Protein AF-A0A956W243-F1 (afdb_monomer)

Solvent-accessible surface area (backbone atoms only — not comparable to full-atom values): 13375 Å² total; per-residue (Å²): 133,65,95,73,55,70,63,38,34,34,31,43,44,58,84,57,56,66,61,57,57,53,52,48,48,55,49,29,44,74,55,44,27,35,24,39,37,32,32,45,48,80,56,57,80,77,53,53,83,81,68,49,44,66,53,36,35,31,35,67,40,53,45,81,69,36,44,65,32,41,77,71,65,65,29,48,76,43,92,50,48,91,92,52,63,59,49,47,50,77,68,67,41,91,83,46,81,74,41,44,27,32,46,40,62,24,31,65,63,47,99,85,41,36,24,34,38,33,88,73,30,87,60,54,65,66,46,37,78,66,28,81,30,17,32,36,34,32,31,74,34,53,53,89,69,85,75,97,43,66,47,51,59,86,69,40,70,43,77,44,73,81,73,43,76,65,71,56,65,64,63,48,52,53,42,27,72,72,64,28,60,76,92,50,30,66,60,56,49,51,50,63,75,73,45,54,51,53,67,44,58,78,44,58,96,44,68,45,77,53,60,68,69,58,53,24,52,76,71,72,62,54,82,78,50,75,70,58,30,55,74,73,77,97

pLDDT: mean 89.13, std 8.74, range [50.59, 98.44]

Radius of gyration: 19.43 Å; Cα contacts (8 Å, |Δi|>4): 375; chains: 1; bounding box: 40×48×54 Å

Structure (mmCIF, N/CA/C/O backbone):
data_AF-A0A956W243-F1
#
_entry.id   AF-A0A956W243-F1
#
loop_
_atom_site.group_PDB
_atom_site.id
_atom_site.type_symbol
_atom_site.label_atom_id
_atom_site.label_alt_id
_atom_site.label_comp_id
_atom_site.label_asym_id
_atom_site.label_entity_id
_atom_site.label_seq_id
_atom_site.pdbx_PDB_ins_code
_atom_site.Cartn_x
_atom_site.Cartn_y
_atom_site.Cartn_z
_atom_site.occupancy
_atom_site.B_iso_or_equiv
_atom_site.auth_seq_id
_atom_site.auth_comp_id
_atom_site.auth_asym_id
_atom_site.auth_atom_id
_atom_site.pdbx_PDB_model_num
ATOM 1 N N . MET A 1 1 ? 10.066 -18.751 -11.612 1.00 56.34 1 MET A N 1
ATOM 2 C CA . MET A 1 1 ? 10.307 -17.314 -11.366 1.00 56.34 1 MET A CA 1
ATOM 3 C C . MET A 1 1 ? 9.382 -16.899 -10.238 1.00 56.34 1 MET A C 1
ATOM 5 O O . MET A 1 1 ? 8.241 -17.353 -10.258 1.00 56.34 1 MET A O 1
ATOM 9 N N . GLY A 1 2 ? 9.871 -16.185 -9.223 1.00 80.81 2 GLY A N 1
ATOM 10 C CA . GLY A 1 2 ? 9.030 -15.752 -8.107 1.00 80.81 2 GLY A CA 1
ATOM 11 C C . GLY A 1 2 ? 8.151 -14.567 -8.509 1.00 80.81 2 GLY A C 1
ATOM 12 O O . GLY A 1 2 ? 8.421 -13.883 -9.495 1.00 80.81 2 GLY A O 1
ATOM 13 N N . LEU A 1 3 ? 7.089 -14.304 -7.743 1.00 92.75 3 LEU A N 1
ATOM 14 C CA . LEU A 1 3 ? 6.319 -13.064 -7.908 1.00 92.75 3 LEU A CA 1
ATOM 15 C C . LEU A 1 3 ? 7.165 -11.826 -7.554 1.00 92.75 3 LEU A C 1
ATOM 17 O O . LEU A 1 3 ? 7.011 -10.786 -8.182 1.00 92.75 3 LEU A O 1
ATOM 21 N N . ILE A 1 4 ? 8.100 -11.982 -6.612 1.00 97.19 4 ILE A N 1
ATOM 22 C CA . ILE A 1 4 ? 9.137 -11.009 -6.246 1.00 97.19 4 ILE A CA 1
ATOM 23 C C . ILE A 1 4 ? 10.482 -11.732 -6.285 1.00 97.19 4 ILE A C 1
ATOM 25 O O . ILE A 1 4 ? 10.638 -12.787 -5.648 1.00 97.19 4 ILE A O 1
ATOM 29 N N . ASP A 1 5 ? 11.428 -11.175 -7.028 1.00 96.88 5 ASP A N 1
ATOM 30 C CA . ASP A 1 5 ? 12.770 -11.710 -7.226 1.00 96.88 5 ASP A CA 1
ATOM 31 C C . ASP A 1 5 ? 13.824 -10.831 -6.519 1.00 96.88 5 ASP A C 1
ATOM 33 O O . ASP A 1 5 ? 13.551 -9.708 -6.093 1.00 96.88 5 ASP A O 1
ATOM 37 N N . ARG A 1 6 ? 15.038 -11.369 -6.334 1.00 96.75 6 ARG A N 1
ATOM 38 C CA . ARG A 1 6 ? 16.148 -10.644 -5.694 1.00 96.75 6 ARG A CA 1
ATOM 39 C C . ARG A 1 6 ? 16.467 -9.366 -6.476 1.00 96.75 6 ARG A C 1
ATOM 41 O O . ARG A 1 6 ? 16.616 -9.429 -7.693 1.00 96.75 6 ARG A O 1
ATOM 48 N N . GLY A 1 7 ? 16.634 -8.252 -5.764 1.00 95.62 7 GLY A N 1
ATOM 49 C CA . GLY A 1 7 ? 17.003 -6.960 -6.353 1.00 95.62 7 GLY A CA 1
ATOM 50 C C . GLY A 1 7 ? 15.846 -6.182 -6.992 1.00 95.62 7 GLY A C 1
ATOM 51 O O . GLY A 1 7 ? 16.057 -5.025 -7.362 1.00 95.62 7 GLY A O 1
ATOM 52 N N . ASP A 1 8 ? 14.636 -6.756 -7.074 1.00 97.88 8 ASP A N 1
ATOM 53 C CA . ASP A 1 8 ? 13.439 -6.034 -7.528 1.00 97.88 8 ASP A CA 1
ATOM 54 C C . ASP A 1 8 ? 13.253 -4.744 -6.706 1.00 97.88 8 ASP A C 1
ATOM 56 O O . ASP A 1 8 ? 13.482 -4.718 -5.490 1.00 97.88 8 ASP A O 1
ATOM 60 N N . LEU A 1 9 ? 12.802 -3.672 -7.366 1.00 97.62 9 LEU A N 1
ATOM 61 C CA . LEU A 1 9 ? 12.225 -2.520 -6.675 1.00 97.62 9 LEU A CA 1
ATOM 62 C C . LEU A 1 9 ? 10.732 -2.762 -6.450 1.00 97.62 9 LEU A C 1
ATOM 64 O O . LEU A 1 9 ? 9.949 -2.791 -7.402 1.00 97.62 9 LEU A O 1
ATOM 68 N N . VAL A 1 10 ? 10.332 -2.903 -5.188 1.00 97.56 10 VAL A N 1
ATOM 69 C CA . VAL A 1 10 ? 8.947 -3.167 -4.791 1.00 97.56 10 VAL A CA 1
ATOM 70 C C . VAL A 1 10 ? 8.313 -1.901 -4.230 1.00 97.56 10 VAL A C 1
ATOM 72 O O . VAL A 1 10 ? 8.757 -1.376 -3.213 1.00 97.56 10 VAL A O 1
ATOM 75 N N . ALA A 1 11 ? 7.247 -1.415 -4.862 1.00 96.38 11 ALA A N 1
ATOM 76 C CA . ALA A 1 11 ? 6.420 -0.362 -4.286 1.00 96.38 11 ALA A CA 1
ATOM 77 C C . ALA A 1 11 ? 5.364 -0.953 -3.352 1.00 96.38 11 ALA A C 1
ATOM 79 O O . ALA A 1 11 ? 4.559 -1.793 -3.763 1.00 96.38 11 ALA A O 1
ATOM 80 N N . LEU A 1 12 ? 5.335 -0.463 -2.114 1.00 95.00 12 LEU A N 1
ATOM 81 C CA . LEU A 1 12 ? 4.272 -0.732 -1.154 1.00 95.00 12 LEU A CA 1
ATOM 82 C C . LEU A 1 12 ? 3.372 0.502 -1.056 1.00 95.00 12 LEU A C 1
ATOM 84 O O . LEU A 1 12 ? 3.839 1.616 -0.821 1.00 95.00 12 LEU A O 1
ATOM 88 N N . THR A 1 13 ? 2.073 0.318 -1.280 1.00 91.81 13 THR A N 1
ATOM 89 C CA . THR A 1 13 ? 1.131 1.442 -1.272 1.00 91.81 13 THR A CA 1
ATOM 90 C C . THR A 1 13 ? 0.958 2.070 0.115 1.00 91.81 13 THR A C 1
ATOM 92 O O . THR A 1 13 ? 1.076 1.398 1.138 1.00 91.81 13 THR A O 1
ATOM 95 N N . ILE A 1 14 ? 0.592 3.354 0.146 1.00 88.25 14 ILE A N 1
ATOM 96 C CA . ILE A 1 14 ? 0.113 4.011 1.364 1.00 88.25 14 ILE A CA 1
ATOM 97 C C . ILE A 1 14 ? -1.091 3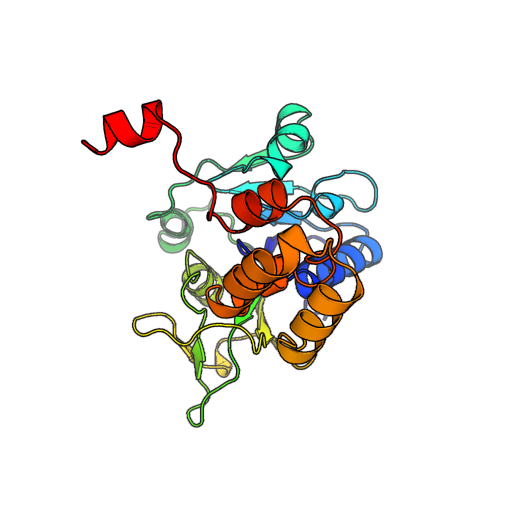.251 1.944 1.00 88.25 14 ILE A C 1
ATOM 99 O O . ILE A 1 14 ? -1.958 2.771 1.202 1.00 88.25 14 ILE A O 1
ATOM 103 N N . LEU A 1 15 ? -1.145 3.153 3.275 1.00 86.50 15 LEU A N 1
ATOM 104 C CA . LEU A 1 15 ? -2.146 2.363 4.002 1.00 86.50 15 LEU A CA 1
ATOM 105 C C . LEU A 1 15 ? -2.185 0.892 3.549 1.00 86.50 15 LEU A C 1
ATOM 107 O O . LEU A 1 15 ? -3.258 0.296 3.466 1.00 86.50 15 LEU A O 1
ATOM 111 N N . ALA A 1 16 ? -1.029 0.299 3.238 1.00 88.44 16 ALA A N 1
ATOM 112 C CA . ALA A 1 16 ? -0.955 -1.134 2.994 1.00 88.44 16 ALA A CA 1
ATOM 113 C C . ALA A 1 16 ? -1.470 -1.920 4.220 1.00 88.44 16 ALA A C 1
ATOM 115 O O . ALA A 1 16 ? -1.132 -1.583 5.361 1.00 88.44 16 ALA A O 1
ATOM 116 N N . PRO A 1 17 ? -2.279 -2.975 4.017 1.00 88.25 17 PRO A N 1
ATOM 117 C CA . PRO A 1 17 ? -2.642 -3.881 5.094 1.00 88.25 17 PRO A CA 1
ATOM 118 C C . PRO A 1 17 ? -1.405 -4.575 5.656 1.00 88.25 17 PRO A C 1
ATOM 120 O O . PRO A 1 17 ? -0.533 -5.009 4.899 1.00 88.25 17 PRO A O 1
ATOM 123 N N . GLY A 1 18 ? -1.369 -4.770 6.977 1.00 85.75 18 GLY A N 1
ATOM 124 C CA . GLY A 1 18 ? -0.224 -5.387 7.656 1.00 85.75 18 GLY A CA 1
ATOM 125 C C . GLY A 1 18 ? 0.167 -6.755 7.085 1.00 8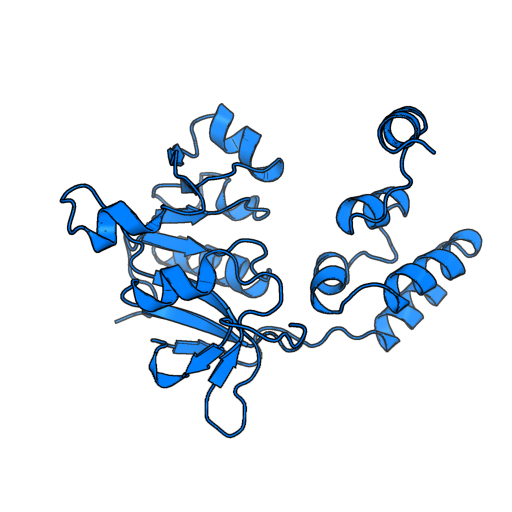5.75 18 GLY A C 1
ATOM 126 O O . GLY A 1 18 ? 1.348 -7.077 7.039 1.00 85.75 18 GLY A O 1
ATOM 127 N N . ALA A 1 19 ? -0.796 -7.521 6.558 1.00 89.06 19 ALA A N 1
ATOM 128 C CA . ALA A 1 19 ? -0.534 -8.792 5.884 1.00 89.06 19 ALA A CA 1
ATOM 129 C C . ALA A 1 19 ? 0.434 -8.657 4.690 1.00 89.06 19 ALA A C 1
ATOM 131 O O . ALA A 1 19 ? 1.324 -9.494 4.541 1.00 89.06 19 ALA A O 1
ATOM 132 N N . LEU A 1 20 ? 0.310 -7.599 3.872 1.00 91.00 20 LEU A N 1
ATOM 133 C CA . LEU A 1 20 ? 1.248 -7.334 2.773 1.00 91.00 20 LEU A CA 1
ATOM 134 C C . LEU A 1 20 ? 2.627 -6.966 3.308 1.00 91.00 20 LEU A C 1
ATOM 136 O O . LEU A 1 20 ? 3.626 -7.517 2.854 1.00 91.00 20 LEU A O 1
ATOM 140 N N . SER A 1 21 ? 2.675 -6.063 4.283 1.00 90.44 21 SER A N 1
ATOM 141 C CA . SER A 1 21 ? 3.915 -5.580 4.886 1.00 90.44 21 SER A CA 1
ATOM 142 C C . SER A 1 21 ? 4.719 -6.715 5.530 1.00 90.44 21 SER A C 1
ATOM 144 O O . SER A 1 21 ? 5.922 -6.837 5.306 1.00 90.44 21 SER A O 1
ATOM 146 N N . THR A 1 22 ? 4.052 -7.605 6.271 1.00 90.88 22 THR A N 1
ATOM 147 C CA . THR A 1 22 ? 4.662 -8.800 6.872 1.00 90.88 22 THR A CA 1
ATOM 148 C C . THR A 1 22 ? 5.132 -9.797 5.813 1.00 90.88 22 THR A C 1
ATOM 150 O O . THR A 1 22 ? 6.236 -10.332 5.923 1.00 90.88 22 THR A O 1
ATOM 153 N N . ALA A 1 23 ? 4.328 -10.047 4.774 1.00 92.88 23 ALA A N 1
ATOM 154 C CA . ALA A 1 23 ? 4.719 -10.946 3.690 1.00 92.88 23 ALA A CA 1
ATOM 155 C C . ALA A 1 23 ? 5.936 -10.410 2.917 1.00 92.88 23 ALA A C 1
ATOM 157 O O . ALA A 1 23 ? 6.845 -11.178 2.599 1.00 92.88 23 ALA A O 1
ATOM 158 N N . LEU A 1 24 ? 5.978 -9.098 2.664 1.00 94.25 24 LEU A N 1
ATOM 159 C CA . LEU A 1 24 ? 7.102 -8.428 2.017 1.00 94.25 24 LEU A CA 1
ATOM 160 C C . LEU A 1 24 ? 8.372 -8.521 2.864 1.00 94.25 24 LEU A C 1
ATOM 162 O O . LEU A 1 24 ? 9.409 -8.886 2.320 1.00 94.25 24 LEU A O 1
ATOM 166 N N . GLN A 1 25 ? 8.292 -8.263 4.175 1.00 93.56 25 GLN A N 1
ATOM 167 C CA . GLN A 1 25 ? 9.440 -8.399 5.077 1.00 93.56 25 GLN A CA 1
ATOM 168 C C . GLN A 1 25 ? 10.028 -9.811 5.006 1.00 93.56 25 GLN A C 1
ATOM 170 O O . GLN A 1 25 ? 11.210 -9.976 4.717 1.00 93.56 25 GLN A O 1
ATOM 175 N N . LYS A 1 26 ? 9.188 -10.835 5.208 1.00 93.56 26 LYS A N 1
ATOM 176 C CA . LYS A 1 26 ? 9.627 -12.233 5.160 1.00 93.56 26 LYS A CA 1
ATOM 177 C C . LYS A 1 26 ? 10.283 -12.557 3.819 1.00 93.56 26 LYS A C 1
ATOM 179 O O . LYS A 1 26 ? 11.310 -13.227 3.770 1.00 93.56 26 LYS A O 1
ATOM 184 N N . ARG A 1 27 ? 9.704 -12.063 2.722 1.00 94.94 27 ARG A N 1
ATOM 185 C CA . ARG A 1 27 ? 10.255 -12.272 1.384 1.00 94.94 27 ARG A CA 1
ATOM 186 C C . ARG A 1 27 ? 11.601 -11.572 1.195 1.00 94.94 27 ARG A C 1
ATOM 188 O O . ARG A 1 27 ? 12.487 -12.147 0.571 1.00 94.94 27 ARG A O 1
ATOM 195 N N . ALA A 1 28 ? 11.759 -10.361 1.717 1.00 94.69 28 ALA A N 1
ATOM 196 C CA . ALA A 1 28 ? 13.012 -9.621 1.659 1.00 94.69 28 ALA A CA 1
ATOM 197 C C . ALA A 1 28 ? 14.125 -10.350 2.432 1.00 94.69 28 ALA A C 1
ATOM 199 O O . ALA A 1 28 ? 15.218 -10.533 1.901 1.00 94.69 28 ALA A O 1
ATOM 200 N N . GLU A 1 29 ? 13.810 -10.870 3.620 1.00 94.50 29 GLU A N 1
ATOM 201 C CA . GLU A 1 29 ? 14.714 -11.689 4.441 1.00 94.50 29 GLU A CA 1
ATOM 202 C C . GLU A 1 29 ? 15.109 -13.000 3.738 1.00 94.50 29 GLU A C 1
ATOM 204 O O . GLU A 1 29 ? 16.284 -13.358 3.707 1.00 94.50 29 GLU A O 1
ATOM 209 N N . GLU A 1 30 ? 14.156 -13.695 3.104 1.00 95.50 30 GLU A N 1
ATOM 210 C CA . GLU A 1 30 ? 14.432 -14.898 2.300 1.00 95.50 30 GLU A CA 1
ATOM 211 C C . GLU A 1 30 ? 15.363 -14.618 1.110 1.00 95.50 30 GLU A C 1
ATOM 213 O O . GLU A 1 30 ? 16.195 -15.454 0.748 1.00 95.50 30 GLU A O 1
ATOM 218 N N . LEU A 1 31 ? 15.199 -13.463 0.460 1.00 95.81 31 LEU A N 1
ATOM 219 C CA . LEU A 1 31 ? 15.992 -13.075 -0.706 1.00 95.81 31 LEU A CA 1
ATOM 220 C C . LEU A 1 31 ? 17.370 -12.529 -0.319 1.00 95.81 31 LEU A C 1
ATOM 222 O O . LEU A 1 31 ? 18.303 -12.648 -1.121 1.00 95.81 31 LEU A O 1
ATOM 226 N N . GLY A 1 32 ? 17.496 -11.946 0.874 1.00 95.06 32 GLY A N 1
ATOM 227 C CA . GLY A 1 32 ? 18.690 -11.274 1.389 1.00 95.06 32 GLY A CA 1
ATOM 228 C C . GLY A 1 32 ? 18.971 -9.905 0.758 1.00 95.06 32 GLY A C 1
ATOM 229 O O . GLY A 1 32 ? 19.809 -9.172 1.273 1.00 95.06 32 GLY A O 1
ATOM 230 N N . GLU A 1 33 ? 18.277 -9.547 -0.325 1.00 95.38 33 GLU A N 1
ATOM 231 C CA . GLU A 1 33 ? 18.430 -8.271 -1.026 1.00 95.38 33 GLU A CA 1
ATOM 232 C C . GLU A 1 33 ? 17.125 -7.872 -1.737 1.00 95.38 33 GLU A C 1
ATOM 234 O O . GLU A 1 33 ? 16.608 -8.621 -2.578 1.00 95.38 33 GLU A O 1
ATOM 239 N N . LEU A 1 34 ? 16.602 -6.687 -1.405 1.00 95.94 34 LEU A N 1
ATOM 240 C CA . LEU A 1 34 ? 15.377 -6.125 -1.972 1.00 95.94 34 LEU A CA 1
ATOM 241 C C . LEU A 1 34 ? 15.329 -4.600 -1.803 1.00 95.94 34 LEU A C 1
ATOM 243 O O . LEU A 1 34 ? 15.564 -4.091 -0.705 1.00 95.94 34 LEU A O 1
ATOM 247 N N . ASN A 1 35 ? 14.943 -3.884 -2.862 1.00 96.50 35 ASN A N 1
ATOM 248 C CA . ASN A 1 35 ? 14.722 -2.439 -2.813 1.00 96.50 35 ASN A CA 1
ATOM 249 C C . ASN A 1 35 ? 13.236 -2.151 -2.581 1.00 96.50 35 ASN A C 1
ATOM 251 O O . ASN A 1 35 ? 12.377 -2.799 -3.183 1.00 96.50 35 ASN A O 1
ATOM 255 N N . ILE A 1 36 ? 12.910 -1.170 -1.741 1.00 95.75 36 ILE A N 1
ATOM 256 C CA . ILE A 1 36 ? 11.519 -0.852 -1.401 1.00 95.75 36 ILE A CA 1
ATOM 257 C C . ILE A 1 36 ? 11.248 0.638 -1.584 1.00 95.75 36 ILE A C 1
ATOM 259 O O . ILE A 1 36 ? 12.005 1.477 -1.096 1.00 95.75 36 ILE A O 1
ATOM 263 N N . ARG A 1 37 ? 10.136 0.955 -2.258 1.00 95.25 37 ARG A N 1
ATOM 264 C CA . ARG A 1 37 ? 9.580 2.308 -2.355 1.00 95.25 37 ARG A CA 1
ATOM 265 C C . ARG A 1 37 ? 8.302 2.424 -1.531 1.00 95.25 37 ARG A C 1
ATOM 267 O O . ARG A 1 37 ? 7.383 1.618 -1.689 1.00 95.25 37 ARG A O 1
ATOM 274 N N . PHE A 1 38 ? 8.225 3.464 -0.710 1.00 92.38 38 PHE A N 1
ATOM 275 C CA . PHE A 1 38 ? 7.088 3.756 0.160 1.00 92.38 38 PHE A CA 1
ATOM 276 C C . PHE A 1 38 ? 6.444 5.104 -0.155 1.00 92.38 38 PHE A C 1
ATOM 278 O O . PHE A 1 38 ? 7.082 5.995 -0.708 1.00 92.38 38 PHE A O 1
ATOM 285 N N . LEU A 1 39 ? 5.206 5.277 0.307 1.00 90.44 39 LEU A N 1
ATOM 286 C CA . LEU A 1 39 ? 4.547 6.570 0.471 1.00 90.44 39 LEU A CA 1
ATOM 287 C C . LEU A 1 39 ? 3.943 6.610 1.876 1.00 90.44 39 LEU A C 1
ATOM 289 O O . LEU A 1 39 ? 3.038 5.825 2.159 1.00 90.44 39 LEU A O 1
ATOM 293 N N . ALA A 1 40 ? 4.428 7.509 2.737 1.00 87.69 40 ALA A N 1
ATOM 294 C CA . ALA A 1 40 ? 3.989 7.627 4.131 1.00 87.69 40 ALA A CA 1
ATOM 295 C C . ALA A 1 40 ? 3.949 6.274 4.893 1.00 87.69 40 ALA A C 1
ATOM 297 O O . ALA A 1 40 ? 2.891 5.899 5.413 1.00 87.69 40 ALA A O 1
ATOM 298 N N . PRO A 1 41 ? 5.050 5.495 4.918 1.00 86.06 41 PRO A N 1
ATOM 299 C CA . PRO A 1 41 ? 5.040 4.159 5.512 1.00 86.06 41 PRO A CA 1
ATOM 300 C C . PRO A 1 41 ? 4.762 4.205 7.015 1.00 86.06 41 PRO A C 1
ATOM 302 O O . PRO A 1 41 ? 5.165 5.139 7.706 1.00 86.06 41 PRO A O 1
ATOM 305 N N . ARG A 1 42 ? 4.112 3.158 7.527 1.00 83.19 42 ARG A N 1
ATOM 306 C CA . ARG A 1 42 ? 3.894 2.921 8.970 1.00 83.19 42 ARG A CA 1
ATOM 307 C C . ARG A 1 42 ? 4.665 1.702 9.485 1.00 83.19 42 ARG A C 1
ATOM 309 O O . ARG A 1 42 ? 4.692 1.419 10.680 1.00 83.19 42 ARG A O 1
ATOM 316 N N . GLU A 1 43 ? 5.284 0.972 8.573 1.00 82.62 43 GLU A N 1
ATOM 317 C CA . GLU A 1 43 ? 5.964 -0.294 8.772 1.00 82.62 43 GLU A CA 1
ATOM 318 C C . GLU A 1 43 ? 7.394 -0.066 9.268 1.00 82.62 43 GLU A C 1
ATOM 320 O O . GLU A 1 43 ? 8.350 -0.129 8.496 1.00 82.62 43 GLU A O 1
ATOM 325 N N . LEU A 1 44 ? 7.559 0.195 10.568 1.00 81.50 44 LEU A N 1
ATOM 326 C CA . LEU A 1 44 ? 8.884 0.391 11.180 1.00 81.50 44 LEU A CA 1
ATOM 327 C C . LEU A 1 44 ? 9.866 -0.741 10.849 1.00 81.50 44 LEU A C 1
ATOM 329 O O . LEU A 1 44 ? 11.031 -0.485 10.570 1.00 81.50 44 LEU A O 1
ATOM 333 N N . ASN A 1 45 ? 9.375 -1.980 10.823 1.00 83.31 45 ASN A N 1
ATOM 334 C CA . ASN A 1 45 ? 10.134 -3.179 10.470 1.00 83.31 45 ASN A CA 1
ATOM 335 C C . ASN A 1 45 ? 10.692 -3.158 9.037 1.00 83.31 45 ASN A C 1
ATOM 337 O O . ASN A 1 45 ? 11.690 -3.817 8.770 1.00 83.31 45 ASN A O 1
ATOM 341 N N . LEU A 1 46 ? 10.060 -2.424 8.115 1.00 89.00 46 LEU A N 1
ATOM 342 C CA . LEU A 1 46 ? 10.547 -2.272 6.742 1.00 89.00 46 LEU A CA 1
ATOM 343 C C . LEU A 1 46 ? 11.572 -1.140 6.582 1.00 89.00 46 LEU A C 1
ATOM 345 O O . LEU A 1 46 ? 12.295 -1.104 5.584 1.00 89.00 46 LEU A O 1
ATOM 349 N N . LEU A 1 47 ? 11.638 -0.243 7.568 1.00 87.56 47 LEU A N 1
ATOM 350 C CA . LEU A 1 47 ? 12.501 0.941 7.592 1.00 87.56 47 LEU A CA 1
ATOM 351 C C . LEU A 1 47 ? 13.746 0.756 8.467 1.00 87.56 47 LEU A C 1
ATOM 353 O O . LEU A 1 47 ? 14.739 1.453 8.274 1.00 87.56 47 LEU A O 1
ATOM 357 N N . SER A 1 48 ? 13.705 -0.163 9.433 1.00 74.19 48 SER A N 1
ATOM 358 C CA . SER A 1 48 ? 14.865 -0.526 10.241 1.00 74.19 48 SER A CA 1
ATOM 359 C C . SER A 1 48 ? 15.850 -1.345 9.405 1.00 74.19 48 SER A C 1
ATOM 361 O O . SER A 1 48 ? 15.524 -2.455 8.980 1.00 74.19 48 SER A O 1
ATOM 363 N N . GLY A 1 49 ? 17.054 -0.818 9.169 1.00 63.28 49 GLY A N 1
ATOM 364 C CA . GLY A 1 49 ? 18.136 -1.584 8.547 1.00 63.28 49 GLY A CA 1
ATOM 365 C C . GLY A 1 49 ? 18.499 -2.828 9.373 1.00 63.28 49 GLY A C 1
ATOM 366 O O . GLY A 1 49 ? 18.389 -2.815 10.599 1.00 63.28 49 GLY A O 1
ATOM 367 N N . GLY A 1 50 ? 18.936 -3.909 8.713 1.00 66.00 50 GLY A N 1
ATOM 368 C CA . GLY A 1 50 ? 19.628 -5.015 9.394 1.00 66.00 50 GLY A CA 1
ATOM 369 C C . GLY A 1 50 ? 19.175 -6.453 9.112 1.00 66.00 50 GLY A C 1
ATOM 370 O O . GLY A 1 50 ? 19.884 -7.358 9.544 1.00 66.00 50 GLY A O 1
ATOM 371 N N . SER A 1 51 ? 18.071 -6.713 8.396 1.00 81.88 51 SER A N 1
ATOM 372 C CA . SER A 1 51 ? 17.677 -8.098 8.040 1.00 81.88 51 SER A CA 1
ATOM 373 C C . SER A 1 51 ? 17.733 -8.444 6.544 1.00 81.88 51 SER A C 1
ATOM 375 O O . SER A 1 51 ? 17.674 -9.622 6.195 1.00 81.88 51 SER A O 1
ATOM 377 N N . TRP A 1 52 ? 17.928 -7.456 5.663 1.00 92.50 52 TRP A N 1
ATOM 378 C CA . TRP A 1 52 ? 18.295 -7.641 4.249 1.00 92.50 52 TRP A CA 1
ATOM 379 C C . TRP A 1 52 ? 18.956 -6.374 3.681 1.00 92.50 52 TRP A C 1
ATOM 381 O O . TRP A 1 52 ? 18.755 -5.266 4.198 1.00 92.50 52 TRP A O 1
ATOM 391 N N . GLU A 1 53 ? 19.706 -6.539 2.594 1.00 93.00 53 GLU A N 1
ATOM 392 C CA . GLU A 1 53 ? 20.358 -5.455 1.853 1.00 93.00 53 GLU A CA 1
ATOM 393 C C . GLU A 1 53 ? 19.400 -4.760 0.878 1.00 93.00 53 GLU A C 1
ATOM 395 O O . GLU A 1 53 ? 18.460 -5.368 0.373 1.00 93.00 53 GLU A O 1
ATOM 400 N N . GLY A 1 54 ? 19.652 -3.492 0.563 1.00 93.38 54 GLY A N 1
ATOM 401 C CA . GLY A 1 54 ? 18.905 -2.767 -0.467 1.00 93.38 54 GLY A CA 1
ATOM 402 C C . GLY A 1 54 ? 18.394 -1.404 -0.024 1.00 93.38 54 GLY A C 1
ATOM 403 O O . GLY A 1 54 ? 18.441 -1.022 1.148 1.00 93.38 54 GLY A O 1
ATOM 404 N N . GLU A 1 55 ? 17.917 -0.650 -1.001 1.00 93.88 55 GLU A N 1
ATOM 405 C CA . GLU A 1 55 ? 17.480 0.724 -0.818 1.00 93.88 55 GLU A CA 1
ATOM 406 C C . GLU A 1 55 ? 16.098 0.786 -0.174 1.00 93.88 55 GLU A C 1
ATOM 408 O O . GLU A 1 55 ? 15.186 0.026 -0.511 1.00 93.88 55 GLU A O 1
ATOM 413 N N . ARG A 1 56 ? 15.935 1.743 0.738 1.00 94.25 56 ARG A N 1
ATOM 414 C CA . ARG A 1 56 ? 14.635 2.174 1.241 1.00 94.25 56 ARG A CA 1
ATOM 415 C C . ARG A 1 56 ? 14.428 3.583 0.717 1.00 94.25 56 ARG A C 1
ATOM 417 O O . ARG A 1 56 ? 15.187 4.491 1.046 1.00 94.25 56 ARG A O 1
ATOM 424 N N . GLU A 1 57 ? 13.455 3.751 -0.160 1.00 94.50 57 GLU A N 1
ATOM 425 C CA . GLU A 1 57 ? 13.154 5.027 -0.797 1.00 94.50 57 GLU A CA 1
ATOM 426 C C . GLU A 1 57 ? 11.753 5.472 -0.393 1.00 94.50 57 GLU A C 1
ATOM 428 O O . GLU A 1 57 ? 10.775 4.738 -0.533 1.00 94.50 57 GLU A O 1
ATOM 433 N N . ILE A 1 58 ? 11.641 6.688 0.122 1.00 94.31 58 ILE A N 1
ATOM 434 C CA . ILE A 1 58 ? 10.376 7.266 0.551 1.00 94.31 58 ILE A CA 1
ATOM 435 C C . ILE A 1 58 ? 9.986 8.331 -0.466 1.00 94.31 58 ILE A C 1
ATOM 437 O O . ILE A 1 58 ? 10.657 9.349 -0.616 1.00 94.31 58 ILE A O 1
ATOM 441 N N . GLU A 1 59 ? 8.908 8.085 -1.197 1.00 93.38 59 GLU A N 1
ATOM 442 C CA . GLU A 1 59 ? 8.417 8.956 -2.256 1.00 93.38 59 GLU A CA 1
ATOM 443 C C . GLU A 1 59 ? 7.363 9.939 -1.720 1.00 93.38 59 GLU A C 1
ATOM 445 O O . GLU A 1 59 ? 6.481 9.550 -0.956 1.00 93.38 59 GLU A O 1
ATOM 450 N N . ILE A 1 60 ? 7.415 11.198 -2.190 1.00 92.00 60 ILE A N 1
ATOM 451 C CA . ILE A 1 60 ? 6.439 12.300 -1.989 1.00 92.00 60 ILE A CA 1
ATOM 452 C C . ILE A 1 60 ? 6.262 12.770 -0.536 1.00 92.00 60 ILE A C 1
ATOM 454 O O . ILE A 1 60 ? 6.259 13.972 -0.282 1.00 92.00 60 ILE A O 1
ATOM 458 N N . PHE A 1 61 ? 6.054 11.864 0.416 1.00 91.25 61 PHE A N 1
ATOM 459 C CA . PHE A 1 61 ? 5.747 12.198 1.799 1.00 91.25 61 PHE A CA 1
ATOM 460 C C . PHE A 1 61 ? 6.375 11.193 2.761 1.00 91.25 61 PHE A C 1
ATOM 462 O O . PHE A 1 61 ? 6.075 10.000 2.714 1.00 91.25 61 PHE A O 1
ATOM 469 N N . ILE A 1 62 ? 7.226 11.705 3.656 1.00 91.25 62 ILE A N 1
ATOM 470 C CA . ILE A 1 62 ? 8.000 10.896 4.606 1.00 91.25 62 ILE A CA 1
ATOM 471 C C . ILE A 1 62 ? 7.082 10.246 5.651 1.00 91.25 62 ILE A C 1
ATOM 473 O O . ILE A 1 62 ? 7.166 9.046 5.887 1.00 91.25 62 ILE A O 1
ATOM 477 N N . GLY A 1 63 ? 6.159 11.017 6.233 1.00 87.31 63 GLY A N 1
ATOM 478 C CA . GLY A 1 63 ? 5.340 10.569 7.364 1.00 87.31 63 GLY A CA 1
ATOM 479 C C . GLY A 1 63 ? 6.144 10.433 8.659 1.00 87.31 63 GLY A C 1
ATOM 480 O O . GLY A 1 63 ? 7.365 10.313 8.640 1.00 87.31 63 GLY A O 1
ATOM 481 N N . ASP A 1 64 ? 5.468 10.477 9.805 1.00 85.88 64 ASP A N 1
ATOM 482 C CA . ASP A 1 64 ? 6.146 10.567 11.107 1.00 85.88 64 ASP A CA 1
ATOM 483 C C . ASP A 1 64 ? 6.973 9.328 11.442 1.00 85.88 64 ASP A C 1
ATOM 485 O O . ASP A 1 64 ? 8.078 9.442 11.968 1.00 85.88 64 ASP A O 1
ATOM 489 N N . THR A 1 65 ? 6.479 8.151 11.063 1.00 86.00 65 THR A N 1
ATOM 490 C CA . THR A 1 65 ? 7.158 6.875 11.292 1.00 86.00 65 THR A CA 1
ATOM 491 C C . THR A 1 65 ? 8.510 6.786 10.583 1.00 86.00 65 THR A C 1
ATOM 493 O O . THR A 1 65 ? 9.432 6.173 11.115 1.00 86.00 65 THR A O 1
ATOM 496 N N . ALA A 1 66 ? 8.648 7.394 9.402 1.00 90.19 66 ALA A N 1
ATOM 497 C CA . ALA A 1 66 ? 9.844 7.249 8.576 1.00 90.19 66 ALA A CA 1
ATOM 498 C C . ALA A 1 66 ? 10.898 8.337 8.799 1.00 90.19 66 ALA A C 1
ATOM 500 O O . ALA A 1 66 ? 12.034 8.166 8.353 1.00 90.19 66 ALA A O 1
ATOM 501 N N . ARG A 1 67 ? 10.562 9.427 9.510 1.00 91.00 67 ARG A N 1
ATOM 502 C CA . ARG A 1 67 ? 11.508 10.526 9.781 1.00 91.00 67 ARG A CA 1
ATOM 503 C C . ARG A 1 67 ? 12.800 10.040 10.440 1.00 91.00 67 ARG A C 1
ATOM 505 O O . ARG A 1 67 ? 13.847 10.396 9.920 1.00 91.00 67 ARG A O 1
ATOM 512 N N . PRO A 1 68 ? 12.782 9.181 11.483 1.00 91.62 68 PRO A N 1
ATOM 513 C CA . PRO A 1 68 ? 14.028 8.735 12.106 1.00 91.62 68 PRO A CA 1
ATOM 514 C C . PRO A 1 68 ? 14.954 7.978 11.143 1.00 91.62 68 PRO A C 1
ATOM 516 O O . PRO A 1 68 ? 16.159 8.194 11.170 1.00 91.62 68 PRO A O 1
ATOM 519 N N . SER A 1 69 ? 14.398 7.128 10.270 1.00 91.69 69 SER A N 1
ATOM 520 C CA . SER A 1 69 ? 15.176 6.384 9.264 1.00 91.69 69 SER A CA 1
ATOM 521 C C . SER A 1 69 ? 15.751 7.318 8.193 1.00 91.69 69 SER A C 1
ATOM 523 O O . SER A 1 69 ? 16.899 7.171 7.783 1.00 91.69 69 SER A O 1
ATOM 525 N N . HIS A 1 70 ? 14.978 8.321 7.772 1.00 92.69 70 HIS A N 1
ATOM 526 C CA . HIS A 1 70 ? 15.459 9.353 6.860 1.00 92.69 70 HIS A CA 1
ATOM 527 C C . HIS A 1 70 ? 16.565 10.217 7.492 1.00 92.69 70 HIS A C 1
ATOM 529 O O . HIS A 1 70 ? 17.610 10.411 6.879 1.00 92.69 70 HIS A O 1
ATOM 535 N N . ASP A 1 71 ? 16.372 10.704 8.720 1.00 93.31 71 ASP A N 1
ATOM 536 C CA . ASP A 1 71 ? 17.332 11.566 9.425 1.00 93.31 71 ASP A CA 1
ATOM 537 C C . ASP A 1 71 ? 18.644 10.832 9.747 1.00 93.31 71 ASP A C 1
ATOM 539 O O . ASP A 1 71 ? 19.711 11.444 9.768 1.00 93.31 71 ASP A O 1
ATOM 543 N N . ALA A 1 72 ? 18.581 9.512 9.952 1.00 92.31 72 ALA A N 1
ATOM 544 C CA . ALA A 1 72 ? 19.747 8.639 10.093 1.00 92.31 72 ALA A CA 1
ATOM 545 C C . ALA A 1 72 ? 20.433 8.294 8.755 1.00 92.31 72 ALA A C 1
ATOM 547 O O . ALA A 1 72 ? 21.492 7.670 8.760 1.00 92.31 72 ALA A O 1
ATOM 548 N N . HIS A 1 73 ? 19.858 8.713 7.622 1.00 91.50 73 HIS A N 1
ATOM 549 C CA . HIS A 1 73 ? 20.276 8.367 6.259 1.00 91.50 73 HIS A CA 1
ATOM 550 C C . HIS A 1 73 ? 20.195 6.865 5.921 1.00 91.50 73 HIS A C 1
ATOM 552 O O . HIS A 1 73 ? 20.851 6.407 4.986 1.00 91.50 73 HIS A O 1
ATOM 558 N N . ASP A 1 74 ? 19.355 6.112 6.633 1.00 90.69 74 ASP A N 1
ATOM 559 C CA . ASP A 1 74 ? 19.051 4.709 6.317 1.00 90.69 74 ASP A CA 1
ATOM 560 C C . ASP A 1 74 ? 18.018 4.591 5.183 1.00 90.69 74 ASP A C 1
ATOM 562 O O . ASP A 1 74 ? 17.963 3.587 4.470 1.00 90.69 74 ASP A O 1
ATOM 566 N N . SER A 1 75 ? 17.201 5.634 5.003 1.00 93.44 75 SER A N 1
ATOM 567 C CA . SER A 1 75 ? 16.257 5.776 3.896 1.00 93.44 75 SER A CA 1
ATOM 568 C C . SER A 1 75 ? 16.543 7.034 3.084 1.00 93.44 75 SER A C 1
ATOM 570 O O . SER A 1 75 ? 16.864 8.093 3.621 1.00 93.44 75 SER A O 1
ATOM 572 N N . THR A 1 76 ? 16.352 6.936 1.775 1.00 94.00 76 THR A N 1
ATOM 573 C CA . THR A 1 76 ? 16.428 8.064 0.843 1.00 94.00 76 THR A CA 1
ATOM 574 C C . THR A 1 76 ? 15.051 8.681 0.630 1.00 94.00 76 THR A C 1
ATOM 576 O O . THR A 1 76 ? 14.029 8.004 0.732 1.00 94.00 76 THR A O 1
ATOM 579 N N . TYR A 1 77 ? 15.009 9.976 0.322 1.00 94.75 77 TYR A N 1
ATOM 580 C CA . TYR A 1 77 ? 13.783 10.660 -0.075 1.00 94.75 77 TYR A CA 1
ATOM 581 C C . TYR A 1 77 ? 13.785 10.903 -1.583 1.00 94.75 77 TYR A C 1
ATOM 583 O O . TYR A 1 77 ? 14.715 11.517 -2.110 1.00 94.75 77 TYR A O 1
ATOM 591 N N . LEU A 1 78 ? 12.730 10.459 -2.267 1.00 92.75 78 LEU A N 1
ATOM 592 C CA . LEU A 1 78 ? 12.495 10.756 -3.676 1.00 92.75 78 LEU A CA 1
ATOM 593 C C . LEU A 1 78 ? 11.563 11.972 -3.781 1.00 92.75 78 LEU A C 1
ATOM 595 O O . LEU A 1 78 ? 10.342 11.825 -3.620 1.00 92.75 78 LEU A O 1
ATOM 599 N N . PRO A 1 79 ? 12.098 13.177 -4.065 1.00 89.38 79 PRO A N 1
ATOM 600 C CA . PRO A 1 79 ? 11.274 14.355 -4.267 1.00 89.38 79 PRO A CA 1
ATOM 601 C C . PRO A 1 79 ? 10.480 14.189 -5.561 1.00 89.38 79 PRO A C 1
ATOM 603 O O . PRO A 1 79 ? 11.003 14.323 -6.666 1.00 89.38 79 PRO A O 1
ATOM 606 N N . ASN A 1 80 ? 9.194 13.906 -5.412 1.00 86.25 80 ASN A N 1
ATOM 607 C CA . ASN A 1 80 ? 8.277 13.758 -6.524 1.00 86.25 80 ASN A CA 1
ATOM 608 C C . ASN A 1 80 ? 6.966 14.477 -6.210 1.00 86.25 80 ASN A C 1
ATOM 610 O O . ASN A 1 80 ? 6.635 14.724 -5.050 1.00 86.25 80 ASN A O 1
ATOM 614 N N . THR A 1 81 ? 6.212 14.833 -7.245 1.00 86.25 81 THR A N 1
ATOM 615 C CA . THR A 1 81 ? 4.889 15.440 -7.053 1.00 86.25 81 THR A CA 1
ATOM 616 C C . THR A 1 81 ? 3.812 14.394 -7.256 1.00 86.25 81 THR A C 1
ATOM 618 O O . THR A 1 81 ? 3.887 13.586 -8.181 1.00 86.25 81 THR A O 1
ATOM 621 N N . PHE A 1 82 ? 2.766 14.461 -6.436 1.00 84.38 82 PHE A N 1
ATOM 622 C CA . PHE A 1 82 ? 1.656 13.515 -6.497 1.00 84.38 82 PHE A CA 1
ATOM 623 C C . PHE A 1 82 ? 1.027 13.431 -7.900 1.00 84.38 82 PHE A C 1
ATOM 625 O O . PHE A 1 82 ? 0.735 12.351 -8.404 1.00 84.38 82 PHE A O 1
ATOM 632 N N . MET A 1 83 ? 0.883 14.580 -8.568 1.00 86.56 83 MET A N 1
ATOM 633 C CA . MET A 1 83 ? 0.221 14.682 -9.873 1.00 86.56 83 MET A CA 1
ATOM 634 C C . MET A 1 83 ? 1.110 14.296 -11.059 1.00 86.56 83 MET A C 1
ATOM 636 O O . MET A 1 83 ? 0.590 13.922 -12.107 1.00 86.56 83 MET A O 1
ATOM 640 N N . LEU A 1 84 ? 2.436 14.412 -10.933 1.00 88.38 84 LEU A N 1
ATOM 641 C CA . LEU A 1 84 ? 3.368 14.185 -12.046 1.00 88.38 84 LEU A CA 1
ATOM 642 C C . LEU A 1 84 ? 4.271 12.975 -11.821 1.00 88.38 84 LEU A C 1
ATOM 644 O O . LEU A 1 84 ? 5.190 12.771 -12.613 1.00 88.38 84 LEU A O 1
ATOM 648 N N . GLY A 1 85 ? 4.007 12.166 -10.792 1.00 87.75 85 GLY A N 1
ATOM 649 C CA . GLY A 1 85 ? 4.947 11.141 -10.350 1.00 87.75 85 GLY A CA 1
ATOM 650 C C . GLY A 1 85 ? 5.330 10.117 -11.413 1.00 87.75 85 GLY A C 1
ATOM 651 O O . GLY A 1 85 ? 6.468 9.662 -11.456 1.00 87.75 85 GLY A O 1
ATOM 652 N N . MET A 1 86 ? 4.413 9.849 -12.344 1.00 91.69 86 MET A N 1
ATOM 653 C CA . MET A 1 86 ? 4.621 8.913 -13.451 1.00 91.69 86 MET A CA 1
ATOM 654 C C . MET A 1 86 ? 5.133 9.579 -14.733 1.00 91.69 86 MET A C 1
ATOM 656 O O . MET A 1 86 ? 5.526 8.890 -15.671 1.00 91.69 86 MET A O 1
ATOM 660 N N . LYS A 1 87 ? 5.148 10.916 -14.801 1.00 93.25 87 LYS A N 1
ATOM 661 C CA . LYS A 1 87 ? 5.386 11.662 -16.046 1.00 93.25 87 LYS A CA 1
ATOM 662 C C . LYS A 1 87 ? 6.759 11.381 -16.646 1.00 93.25 87 LYS A C 1
ATOM 664 O O . LYS A 1 87 ? 6.877 11.321 -17.865 1.00 93.25 87 LYS A O 1
ATOM 669 N N . ALA A 1 88 ? 7.793 11.241 -15.817 1.00 92.69 88 ALA A N 1
ATOM 670 C CA . ALA A 1 88 ? 9.137 10.938 -16.304 1.00 92.69 88 ALA A CA 1
ATOM 671 C C . ALA A 1 88 ? 9.166 9.583 -17.030 1.00 92.69 88 ALA A C 1
ATOM 673 O O . ALA A 1 88 ? 9.701 9.492 -18.134 1.00 92.69 88 ALA A O 1
ATOM 674 N N . PHE A 1 89 ? 8.516 8.568 -16.455 1.00 94.81 89 PHE A N 1
ATOM 675 C CA . PHE A 1 89 ? 8.388 7.247 -17.066 1.00 94.81 89 PHE A CA 1
ATOM 676 C C . PHE A 1 89 ? 7.549 7.293 -18.346 1.00 94.81 89 PHE A C 1
ATOM 678 O O . PHE A 1 89 ? 7.998 6.826 -19.389 1.00 94.81 89 PHE A O 1
ATOM 685 N N . ASP A 1 90 ? 6.382 7.940 -18.301 1.00 95.06 90 ASP A N 1
ATOM 686 C CA . ASP A 1 90 ? 5.481 8.061 -19.456 1.00 95.06 90 ASP A CA 1
ATOM 687 C C . ASP A 1 90 ? 6.122 8.820 -20.628 1.00 95.06 90 ASP A C 1
ATOM 689 O O . ASP A 1 90 ? 5.826 8.556 -21.790 1.00 95.06 90 ASP A O 1
ATOM 693 N N . ALA A 1 91 ? 7.023 9.760 -20.331 1.00 96.44 91 ALA A N 1
ATOM 694 C CA . ALA A 1 91 ? 7.787 10.507 -21.324 1.00 96.44 91 ALA A CA 1
ATOM 695 C C . ALA A 1 91 ? 9.058 9.777 -21.803 1.00 96.44 91 ALA A C 1
ATOM 697 O O . ALA A 1 91 ? 9.836 10.370 -22.552 1.00 96.44 91 ALA A O 1
ATOM 698 N N . GLY A 1 92 ? 9.299 8.536 -21.363 1.00 95.69 92 GLY A N 1
ATOM 699 C CA . GLY A 1 92 ? 10.461 7.738 -21.759 1.00 95.69 92 GLY A CA 1
ATOM 700 C C . GLY A 1 92 ? 11.795 8.327 -21.300 1.00 95.69 92 GLY A C 1
ATOM 701 O O . GLY A 1 92 ? 12.794 8.217 -22.011 1.00 95.69 92 GLY A O 1
ATOM 702 N N . ARG A 1 93 ? 11.818 9.010 -20.149 1.00 95.00 93 ARG A N 1
ATOM 703 C CA . ARG A 1 93 ? 13.050 9.601 -19.617 1.00 95.00 93 ARG A CA 1
ATOM 704 C C . ARG A 1 93 ? 14.012 8.499 -19.159 1.00 95.00 93 ARG A C 1
ATOM 706 O O . ARG A 1 93 ? 13.578 7.613 -18.425 1.00 95.00 93 ARG A O 1
ATOM 713 N N . PRO A 1 94 ? 15.294 8.537 -19.566 1.00 92.75 94 PRO A N 1
ATOM 714 C CA . PRO A 1 94 ? 16.245 7.463 -19.274 1.00 92.75 94 PRO A CA 1
ATOM 715 C C . PRO A 1 94 ? 16.495 7.264 -17.772 1.00 92.75 94 PRO A C 1
ATOM 717 O O . PRO A 1 94 ? 16.811 6.160 -17.347 1.00 92.75 94 PRO A O 1
ATOM 720 N N . GLU A 1 95 ? 16.331 8.312 -16.968 1.00 88.50 95 GLU A N 1
ATOM 721 C CA . GLU A 1 95 ? 16.475 8.291 -15.513 1.00 88.50 95 GLU A CA 1
ATOM 722 C C . GLU A 1 95 ? 15.214 7.831 -14.762 1.00 88.50 95 GLU A C 1
ATOM 724 O O . GLU A 1 95 ? 15.244 7.674 -13.542 1.00 88.50 95 GLU A O 1
ATOM 729 N N . ALA A 1 96 ? 14.087 7.634 -15.456 1.00 92.00 96 ALA A N 1
ATOM 730 C CA . ALA A 1 96 ? 12.838 7.258 -14.808 1.00 92.00 96 ALA A CA 1
ATOM 731 C C . ALA A 1 96 ? 12.903 5.824 -14.272 1.00 92.00 96 ALA A C 1
ATOM 733 O O . ALA A 1 96 ? 12.898 4.852 -15.027 1.00 92.00 96 ALA A O 1
ATOM 734 N N . ARG A 1 97 ? 12.890 5.693 -12.944 1.00 92.06 97 ARG A N 1
ATOM 735 C CA . ARG A 1 97 ? 12.902 4.400 -12.257 1.00 92.06 97 ARG A CA 1
ATOM 736 C C . ARG A 1 97 ? 11.508 4.042 -11.746 1.00 92.06 97 ARG A C 1
ATOM 738 O O . ARG A 1 97 ? 11.076 4.508 -10.687 1.00 92.06 97 ARG A O 1
ATOM 745 N N . MET A 1 98 ? 10.807 3.223 -12.527 1.00 94.75 98 MET A N 1
ATOM 746 C CA . MET A 1 98 ? 9.545 2.598 -12.127 1.00 94.75 98 MET A CA 1
ATOM 747 C C . MET A 1 98 ? 9.834 1.338 -11.295 1.00 94.75 98 MET A C 1
ATOM 749 O O . MET A 1 98 ? 10.761 0.606 -11.643 1.00 94.75 98 MET A O 1
ATOM 753 N N . PRO A 1 99 ? 9.062 1.057 -10.233 1.00 96.75 99 PRO A N 1
ATOM 754 C CA . PRO A 1 99 ? 9.122 -0.216 -9.527 1.00 96.75 99 PRO A CA 1
ATOM 755 C C . PRO A 1 99 ? 8.871 -1.402 -10.464 1.00 96.75 99 PRO A C 1
ATOM 757 O O . PRO A 1 99 ? 8.069 -1.323 -11.399 1.00 96.75 99 PRO A O 1
ATOM 760 N N . ASP A 1 100 ? 9.526 -2.526 -10.195 1.00 97.94 100 ASP A N 1
ATOM 761 C CA . ASP A 1 100 ? 9.282 -3.781 -10.905 1.00 97.94 100 ASP A CA 1
ATOM 762 C C . ASP A 1 100 ? 7.967 -4.424 -10.450 1.00 97.94 100 ASP A C 1
ATOM 764 O O . ASP A 1 100 ? 7.228 -4.996 -11.261 1.00 97.94 100 ASP A O 1
ATOM 768 N N . VAL A 1 101 ? 7.657 -4.280 -9.158 1.00 98.44 101 VAL A N 1
ATOM 769 C CA . VAL A 1 101 ? 6.493 -4.862 -8.485 1.00 98.44 101 VAL A CA 1
ATOM 770 C C . VAL A 1 101 ? 5.711 -3.767 -7.758 1.00 98.44 101 VAL A C 1
ATOM 772 O O . VAL A 1 101 ? 6.297 -2.903 -7.109 1.00 98.44 101 VAL A O 1
ATOM 775 N N . LEU A 1 102 ? 4.379 -3.839 -7.810 1.00 97.94 102 LEU A N 1
ATOM 776 C CA . LEU A 1 102 ? 3.486 -3.099 -6.911 1.00 97.94 102 LEU A CA 1
ATOM 777 C C . LEU A 1 102 ? 2.767 -4.089 -5.998 1.00 97.94 102 LEU A C 1
ATOM 779 O O . LEU A 1 102 ? 2.148 -5.025 -6.499 1.00 97.94 102 LEU A O 1
ATOM 783 N N . LEU A 1 103 ? 2.772 -3.826 -4.692 1.00 97.38 103 LEU A N 1
ATOM 784 C CA . LEU A 1 103 ? 1.907 -4.486 -3.716 1.00 97.38 103 LEU A CA 1
ATOM 785 C C . LEU A 1 103 ? 0.788 -3.537 -3.281 1.00 97.38 103 LEU A C 1
ATOM 787 O O . LEU A 1 103 ? 1.041 -2.438 -2.775 1.00 97.38 103 LEU A O 1
ATOM 791 N N . THR A 1 104 ? -0.463 -3.950 -3.480 1.00 96.38 104 THR A N 1
ATOM 792 C CA . THR A 1 104 ? -1.632 -3.098 -3.220 1.00 96.38 104 THR A CA 1
ATOM 793 C C . THR A 1 104 ? -2.846 -3.913 -2.760 1.00 96.38 104 THR A C 1
ATOM 795 O O . THR A 1 104 ? -3.004 -5.051 -3.195 1.00 96.38 104 THR A O 1
ATOM 798 N N . PRO A 1 105 ? -3.712 -3.395 -1.872 1.00 95.75 105 PRO A N 1
ATOM 799 C CA . PRO A 1 105 ? -4.985 -4.033 -1.593 1.00 95.75 105 PRO A CA 1
ATOM 800 C C . PRO A 1 105 ? -6.028 -3.648 -2.650 1.00 95.75 105 PRO A C 1
ATOM 802 O O . PRO A 1 105 ? -5.972 -2.568 -3.246 1.00 95.75 105 PRO A O 1
ATOM 805 N N . CYS A 1 106 ? -6.993 -4.530 -2.865 1.00 96.88 106 CYS A N 1
ATOM 806 C CA . CYS A 1 106 ? -8.154 -4.306 -3.720 1.00 96.88 106 CYS A CA 1
ATOM 807 C C . CYS A 1 106 ? -9.383 -5.007 -3.132 1.00 96.88 106 CYS A C 1
ATOM 809 O O . CYS A 1 106 ? -9.250 -5.857 -2.252 1.00 96.88 106 CYS A O 1
ATOM 811 N N . SER A 1 107 ? -10.574 -4.637 -3.586 1.00 96.94 107 SER A N 1
ATOM 812 C CA . SER A 1 107 ? -11.794 -5.360 -3.231 1.00 96.94 107 SER A CA 1
ATOM 813 C C . SER A 1 107 ? -11.857 -6.743 -3.883 1.00 96.94 107 SER A C 1
ATOM 815 O O . SER A 1 107 ? -11.026 -7.103 -4.720 1.00 96.94 107 SER A O 1
ATOM 817 N N . ALA A 1 108 ? -12.869 -7.527 -3.511 1.00 96.69 108 ALA A N 1
ATOM 818 C CA . ALA A 1 108 ? -13.204 -8.735 -4.252 1.00 96.69 108 ALA A CA 1
ATOM 819 C C . ALA A 1 108 ? -13.645 -8.381 -5.688 1.00 96.69 108 ALA A C 1
ATOM 821 O O . ALA A 1 108 ? -14.253 -7.326 -5.903 1.00 96.69 108 ALA A O 1
ATOM 822 N N . PRO A 1 109 ? -13.364 -9.243 -6.681 1.00 97.06 109 PRO A N 1
ATOM 823 C CA . PRO A 1 109 ? -13.836 -9.017 -8.037 1.00 97.06 109 PRO A CA 1
ATOM 824 C C . PRO A 1 109 ? -15.367 -9.055 -8.090 1.00 97.06 109 PRO A C 1
ATOM 826 O O . PRO A 1 109 ? -16.002 -9.916 -7.483 1.00 97.06 109 PRO A O 1
ATOM 829 N N . ASN A 1 110 ? -15.957 -8.136 -8.849 1.00 96.06 110 ASN A N 1
ATOM 830 C CA . ASN A 1 110 ? -17.374 -8.196 -9.197 1.00 96.06 110 ASN A CA 1
ATOM 831 C C . ASN A 1 110 ? -17.645 -9.238 -10.303 1.00 96.06 110 ASN A C 1
ATOM 833 O O . ASN A 1 110 ? -16.716 -9.813 -10.874 1.00 96.06 110 ASN A O 1
ATOM 837 N N . ASP A 1 111 ? -18.917 -9.428 -10.665 1.00 97.69 111 ASP A N 1
ATOM 838 C CA . ASP A 1 111 ? -19.349 -10.393 -11.694 1.00 97.69 111 ASP A CA 1
ATOM 839 C C . ASP A 1 111 ? -18.693 -10.183 -13.072 1.00 97.69 111 ASP A C 1
ATOM 841 O O . ASP A 1 111 ? -18.598 -11.112 -13.872 1.00 97.69 111 ASP A O 1
ATOM 845 N N . ALA A 1 112 ? -18.233 -8.963 -13.362 1.00 97.81 112 ALA A N 1
ATOM 846 C CA . ALA A 1 112 ? -17.550 -8.614 -14.604 1.00 97.81 112 ALA A CA 1
ATOM 847 C C . ALA A 1 112 ? -16.017 -8.750 -14.516 1.00 97.81 112 ALA A C 1
ATOM 849 O O . ALA A 1 112 ? -15.323 -8.368 -15.456 1.00 97.81 112 ALA A O 1
ATOM 850 N N . GLY A 1 113 ? -15.477 -9.258 -13.404 1.00 97.88 113 GLY A N 1
ATOM 851 C CA . GLY A 1 113 ? -14.039 -9.443 -13.207 1.00 97.88 113 GLY A CA 1
ATOM 852 C C . GLY A 1 113 ? -13.279 -8.156 -12.881 1.00 97.88 113 GLY A C 1
ATOM 853 O O . GLY A 1 113 ? -12.078 -8.078 -13.134 1.00 97.88 113 GLY A O 1
ATOM 854 N N . TYR A 1 114 ? -13.940 -7.130 -12.341 1.00 98.12 114 TYR A N 1
ATOM 855 C CA . TYR A 1 114 ? -13.281 -5.894 -11.913 1.00 98.12 114 TYR A CA 1
ATOM 856 C C . TYR A 1 114 ? -13.159 -5.814 -10.396 1.00 98.12 114 TYR A C 1
ATOM 858 O O . TYR A 1 114 ? -14.127 -6.055 -9.679 1.00 98.12 114 TYR A O 1
ATOM 866 N N . VAL A 1 115 ? -11.988 -5.386 -9.932 1.00 97.88 115 VAL A N 1
ATOM 867 C CA . VAL A 1 115 ? -11.722 -4.991 -8.541 1.00 97.88 115 VAL A CA 1
ATOM 868 C C . VAL A 1 115 ? -11.643 -3.466 -8.445 1.00 97.88 115 VAL A C 1
ATOM 870 O O . VAL A 1 115 ? -11.413 -2.796 -9.458 1.00 97.88 115 VAL A O 1
ATOM 873 N N . HIS A 1 116 ? -11.783 -2.900 -7.243 1.00 97.31 116 HIS A N 1
ATOM 874 C CA . HIS A 1 116 ? -11.524 -1.479 -6.985 1.00 97.31 116 HIS A CA 1
ATOM 875 C C . HIS A 1 116 ? -10.529 -1.239 -5.849 1.00 97.31 116 HIS A C 1
ATOM 877 O O . HIS A 1 116 ? -10.372 -2.049 -4.940 1.00 97.31 116 HIS A O 1
ATOM 883 N N . PHE A 1 117 ? -9.870 -0.077 -5.893 1.00 96.25 117 PHE A N 1
ATOM 884 C CA . PHE A 1 117 ? -8.864 0.341 -4.904 1.00 96.25 117 PHE A CA 1
ATOM 885 C C . PHE A 1 117 ? -9.424 1.123 -3.704 1.00 96.25 117 PHE A C 1
ATOM 887 O O . PHE A 1 117 ? -8.642 1.565 -2.858 1.00 96.25 117 PHE A O 1
ATOM 894 N N . GLY A 1 118 ? -10.746 1.308 -3.640 1.00 93.88 118 GLY A N 1
ATOM 895 C CA . GLY A 1 118 ? -11.411 1.999 -2.534 1.00 93.88 118 GLY A CA 1
ATOM 896 C C . GLY A 1 118 ? -11.195 3.518 -2.515 1.00 93.88 118 GLY A C 1
ATOM 897 O O . GLY A 1 118 ? -10.711 4.092 -3.497 1.00 93.88 118 GLY A O 1
ATOM 898 N N . PRO A 1 119 ? -11.536 4.186 -1.398 1.00 90.44 119 PRO A N 1
ATOM 899 C CA . PRO A 1 119 ? -11.395 5.639 -1.249 1.00 90.44 119 PRO A CA 1
ATOM 900 C C . PRO A 1 119 ? -9.929 6.095 -1.237 1.00 90.44 119 PRO A C 1
ATOM 902 O O . PRO A 1 119 ? -9.616 7.224 -1.609 1.00 90.44 119 PRO A O 1
ATOM 905 N N . HIS A 1 120 ? -9.007 5.208 -0.859 1.00 88.06 120 HIS A N 1
ATOM 906 C CA . HIS A 1 120 ? -7.574 5.482 -0.771 1.00 88.06 120 HIS A CA 1
ATOM 907 C C . HIS A 1 120 ? -6.815 5.012 -2.021 1.00 88.06 120 HIS A C 1
ATOM 909 O O . HIS A 1 120 ? -5.731 4.436 -1.935 1.00 88.06 120 HIS A O 1
ATOM 915 N N . MET A 1 121 ? -7.381 5.263 -3.208 1.00 89.50 121 MET A N 1
ATOM 916 C CA . MET A 1 121 ? -6.792 4.855 -4.491 1.00 89.50 121 MET A CA 1
ATOM 917 C C . MET A 1 121 ? -5.435 5.519 -4.764 1.00 89.50 121 MET A C 1
ATOM 919 O O . MET A 1 121 ? -4.546 4.869 -5.306 1.00 89.50 121 MET A O 1
ATOM 923 N N . TRP A 1 122 ? -5.274 6.797 -4.395 1.00 90.00 122 TRP A N 1
ATOM 924 C CA . TRP A 1 122 ? -4.040 7.577 -4.530 1.00 90.00 122 TRP A CA 1
ATOM 925 C C . TRP A 1 122 ? -3.294 7.299 -5.854 1.00 90.00 122 TRP A C 1
ATOM 927 O O . TRP A 1 122 ? -3.819 7.552 -6.937 1.00 90.00 122 TRP A O 1
ATOM 937 N N . THR A 1 123 ? -2.085 6.740 -5.777 1.00 90.81 123 THR A N 1
ATOM 938 C CA . THR A 1 123 ? -1.254 6.347 -6.923 1.00 90.81 123 THR A CA 1
ATOM 939 C C . THR A 1 123 ? -1.354 4.855 -7.275 1.00 90.81 123 THR A C 1
ATOM 941 O O . THR A 1 123 ? -0.694 4.428 -8.222 1.00 90.81 123 THR A O 1
ATOM 944 N N . ARG A 1 124 ? -2.186 4.055 -6.578 1.00 93.56 124 ARG A N 1
ATOM 945 C CA . ARG A 1 124 ? -2.292 2.582 -6.723 1.00 93.56 124 ARG A CA 1
ATOM 946 C C . ARG A 1 124 ? -2.531 2.169 -8.169 1.00 93.56 124 ARG A C 1
ATOM 948 O O . ARG A 1 124 ? -1.705 1.480 -8.759 1.00 93.56 124 ARG A O 1
ATOM 955 N N . LYS A 1 125 ? -3.615 2.663 -8.774 1.00 94.94 125 LYS A N 1
ATOM 956 C CA . LYS A 1 125 ? -3.968 2.359 -10.169 1.00 94.94 125 LYS A CA 1
ATOM 957 C C . LYS A 1 125 ? -2.920 2.865 -11.162 1.00 94.94 125 LYS A C 1
ATOM 959 O O . LYS A 1 125 ? -2.626 2.197 -12.151 1.00 94.94 125 LYS A O 1
ATOM 964 N N . SER A 1 126 ? -2.347 4.040 -10.900 1.00 93.62 126 SER A N 1
ATOM 965 C CA . SER A 1 126 ? -1.316 4.637 -11.754 1.00 93.62 126 SER A CA 1
ATOM 966 C C . SER A 1 126 ? -0.050 3.787 -11.795 1.00 93.62 126 SER A C 1
ATOM 968 O O . SER A 1 126 ? 0.476 3.559 -12.885 1.00 93.62 126 SER A O 1
ATOM 970 N N . TYR A 1 127 ? 0.395 3.280 -10.643 1.00 95.50 127 TYR A N 1
ATOM 971 C CA . TYR A 1 127 ? 1.474 2.302 -10.567 1.00 95.50 127 TYR A CA 1
ATOM 972 C C . TYR A 1 127 ? 1.075 0.982 -11.225 1.00 95.50 127 TYR A C 1
ATOM 974 O O . TYR A 1 127 ? 1.814 0.484 -12.069 1.00 95.50 127 TYR A O 1
ATOM 982 N N . ALA A 1 128 ? -0.105 0.444 -10.903 1.00 96.75 128 ALA A N 1
ATOM 983 C CA . ALA A 1 128 ? -0.533 -0.876 -11.362 1.00 96.75 128 ALA A CA 1
ATOM 984 C C . ALA A 1 128 ? -0.529 -1.003 -12.894 1.00 96.75 128 ALA A C 1
ATOM 986 O O . ALA A 1 128 ? -0.141 -2.035 -13.425 1.00 96.75 128 ALA A O 1
ATOM 987 N N . LYS A 1 129 ? -0.875 0.075 -13.608 1.00 95.81 129 LYS A N 1
ATOM 988 C CA . LYS A 1 129 ? -0.848 0.131 -15.079 1.00 95.81 129 LYS A CA 1
ATOM 989 C C . LYS A 1 129 ? 0.552 0.199 -15.709 1.00 95.81 129 LYS A C 1
ATOM 991 O O . LYS A 1 129 ? 0.654 0.132 -16.931 1.00 95.81 129 LYS A O 1
ATOM 996 N N . ARG A 1 130 ? 1.608 0.423 -14.922 1.00 95.81 130 ARG A N 1
ATOM 997 C CA . ARG A 1 130 ? 2.968 0.733 -15.412 1.00 95.81 130 ARG A CA 1
ATOM 998 C C . ARG A 1 130 ? 4.032 -0.241 -14.928 1.00 95.81 130 ARG A C 1
ATOM 1000 O O . ARG A 1 130 ? 5.015 -0.452 -15.633 1.00 95.81 130 ARG A O 1
ATOM 1007 N N . VAL A 1 131 ? 3.864 -0.803 -13.734 1.00 96.94 131 VAL A N 1
ATOM 1008 C CA . VAL A 1 131 ? 4.789 -1.813 -13.208 1.00 96.94 131 VAL A CA 1
ATOM 1009 C C . VAL A 1 131 ? 4.639 -3.126 -13.976 1.00 96.94 131 VAL A C 1
ATOM 1011 O O . VAL A 1 131 ? 3.581 -3.429 -14.525 1.00 96.94 131 VAL A O 1
ATOM 1014 N N . LYS A 1 132 ? 5.693 -3.944 -13.987 1.00 93.81 132 LYS A N 1
ATOM 1015 C CA . LYS A 1 132 ? 5.677 -5.246 -14.675 1.00 93.81 132 LYS A CA 1
ATOM 1016 C C . LYS A 1 132 ? 4.808 -6.263 -13.939 1.00 93.81 132 LYS A C 1
ATOM 1018 O O . LYS A 1 132 ? 4.166 -7.096 -14.571 1.00 93.81 132 LYS A O 1
ATOM 1023 N N . LYS A 1 133 ? 4.835 -6.221 -12.603 1.00 97.94 133 LYS A N 1
ATOM 1024 C CA . LYS A 1 133 ? 4.164 -7.190 -11.732 1.00 97.94 133 LYS A CA 1
ATOM 1025 C C . LYS A 1 133 ? 3.261 -6.482 -10.710 1.00 97.94 133 LYS A C 1
ATOM 1027 O O . LYS A 1 133 ? 3.645 -6.328 -9.551 1.00 97.94 133 LYS A O 1
ATOM 1032 N N . PRO A 1 134 ? 2.065 -6.023 -11.106 1.00 98.06 134 PRO A N 1
ATOM 1033 C CA . PRO A 1 134 ? 1.064 -5.578 -10.145 1.00 98.06 134 PRO A CA 1
ATOM 1034 C C . PRO A 1 134 ? 0.478 -6.791 -9.413 1.00 98.06 134 PRO A C 1
ATOM 1036 O O . PRO A 1 134 ? -0.094 -7.683 -10.039 1.00 98.06 134 PRO A O 1
ATOM 1039 N N . ILE A 1 135 ? 0.637 -6.837 -8.092 1.00 98.12 135 ILE A N 1
ATOM 1040 C CA . ILE A 1 135 ? 0.147 -7.917 -7.232 1.00 98.12 135 ILE A CA 1
ATOM 1041 C C . ILE A 1 135 ? -0.849 -7.325 -6.244 1.00 98.12 135 ILE A C 1
ATOM 1043 O O . ILE A 1 135 ? -0.522 -6.399 -5.493 1.00 98.12 135 ILE A O 1
ATOM 1047 N N . ALA A 1 136 ? -2.055 -7.883 -6.234 1.00 97.25 136 ALA A N 1
ATOM 1048 C CA . ALA A 1 136 ? -3.102 -7.449 -5.330 1.00 97.25 136 ALA A CA 1
ATOM 1049 C C . ALA A 1 136 ? -3.367 -8.457 -4.211 1.00 97.25 136 ALA A C 1
ATOM 1051 O O . ALA A 1 136 ? -3.262 -9.666 -4.413 1.00 97.25 136 ALA A O 1
ATOM 1052 N N . VAL A 1 137 ? -3.759 -7.957 -3.041 1.00 96.88 137 VAL A N 1
ATOM 1053 C CA . VAL A 1 137 ? -4.430 -8.754 -2.008 1.00 96.88 137 VAL A CA 1
ATOM 1054 C C . VAL A 1 137 ? -5.889 -8.324 -1.924 1.00 96.88 137 VAL A C 1
ATOM 1056 O O . VAL A 1 137 ? -6.181 -7.128 -1.942 1.00 96.88 137 VAL A O 1
ATOM 1059 N N . VAL A 1 138 ? -6.804 -9.282 -1.840 1.00 97.50 138 VAL A N 1
ATOM 1060 C CA . VAL A 1 138 ? -8.215 -8.989 -1.600 1.00 97.50 138 VAL A CA 1
ATOM 1061 C C . VAL A 1 138 ? -8.393 -8.617 -0.133 1.00 97.50 138 VAL A C 1
ATOM 1063 O O . VAL A 1 138 ? -8.127 -9.423 0.761 1.00 97.50 138 VAL A O 1
ATOM 1066 N N . ASP A 1 139 ? -8.842 -7.388 0.100 1.00 95.75 139 ASP A N 1
ATOM 1067 C CA . ASP A 1 139 ? -9.237 -6.882 1.406 1.00 95.75 139 ASP A CA 1
ATOM 1068 C C . ASP A 1 139 ? -10.768 -6.729 1.444 1.00 95.75 139 ASP A C 1
ATOM 1070 O O . ASP A 1 139 ? -11.316 -5.840 0.783 1.00 95.75 139 ASP A O 1
ATOM 1074 N N . PRO A 1 140 ? -11.482 -7.575 2.214 1.00 93.81 140 PRO A N 1
ATOM 1075 C CA . PRO A 1 140 ? -12.939 -7.515 2.310 1.00 93.81 140 PRO A CA 1
ATOM 1076 C C . PRO A 1 140 ? -13.449 -6.268 3.052 1.00 93.81 140 PRO A C 1
ATOM 1078 O O . PRO A 1 140 ? -14.657 -6.079 3.152 1.00 93.81 140 PRO A O 1
ATOM 1081 N N . ASN A 1 141 ? -12.557 -5.443 3.606 1.00 92.69 141 ASN A N 1
ATOM 1082 C CA . ASN A 1 141 ? -12.906 -4.258 4.388 1.00 92.69 141 ASN A CA 1
ATOM 1083 C C . ASN A 1 141 ? -12.879 -2.963 3.567 1.00 92.69 141 ASN A C 1
ATOM 1085 O O . ASN A 1 141 ? -13.237 -1.906 4.092 1.00 92.69 141 ASN A O 1
ATOM 1089 N N . ILE A 1 142 ? -12.445 -3.024 2.302 1.00 92.56 142 ILE A N 1
ATOM 1090 C CA . ILE A 1 142 ? -12.422 -1.856 1.422 1.00 92.56 142 ILE A CA 1
ATOM 1091 C C . ILE A 1 142 ? -13.849 -1.384 1.165 1.00 92.56 142 ILE A C 1
ATOM 1093 O O . ILE A 1 142 ? -14.710 -2.149 0.745 1.00 92.56 142 ILE A O 1
ATOM 1097 N N . THR A 1 143 ? -14.074 -0.092 1.388 1.00 90.62 143 THR A N 1
ATOM 1098 C CA . THR A 1 143 ? -15.371 0.535 1.125 1.00 90.62 143 THR A CA 1
ATOM 1099 C C . THR A 1 143 ? -15.583 0.723 -0.376 1.00 90.62 143 THR A C 1
ATOM 1101 O O . THR A 1 143 ? -14.695 1.212 -1.085 1.00 90.62 143 THR A O 1
ATOM 1104 N N . ASP A 1 144 ? -16.777 0.371 -0.848 1.00 89.50 144 ASP A N 1
ATOM 1105 C CA . ASP A 1 144 ? -17.203 0.608 -2.224 1.00 89.50 144 ASP A CA 1
ATOM 1106 C C . ASP A 1 144 ? -17.267 2.107 -2.516 1.00 89.50 144 ASP A C 1
ATOM 1108 O O . ASP A 1 144 ? -17.875 2.888 -1.781 1.00 89.50 144 ASP A O 1
ATOM 1112 N N . VAL A 1 145 ? -16.647 2.515 -3.622 1.00 91.06 145 VAL A N 1
ATOM 1113 C CA . VAL A 1 145 ? -16.664 3.904 -4.086 1.00 91.06 145 VAL A CA 1
ATOM 1114 C C . VAL A 1 145 ? -16.837 3.970 -5.599 1.00 91.06 145 VAL A C 1
ATOM 1116 O O . VAL A 1 145 ? -16.491 3.048 -6.341 1.00 91.06 145 VAL A O 1
ATOM 1119 N N . HIS A 1 146 ? -17.363 5.095 -6.072 1.00 91.06 146 HIS A N 1
ATOM 1120 C CA . HIS A 1 146 ? -17.481 5.386 -7.497 1.00 91.06 146 HIS A CA 1
ATOM 1121 C C . HIS A 1 146 ? -16.223 6.083 -8.040 1.00 91.06 146 HIS A C 1
ATOM 1123 O O . HIS A 1 146 ? -15.363 6.539 -7.290 1.00 91.06 146 HIS A O 1
ATOM 1129 N N . GLY A 1 147 ? -16.138 6.205 -9.366 1.00 93.19 147 GLY A N 1
ATOM 1130 C CA . GLY A 1 147 ? -15.057 6.916 -10.052 1.00 93.19 147 GLY A CA 1
ATOM 1131 C C . GLY A 1 147 ? -14.032 5.985 -10.695 1.00 93.19 147 GLY A C 1
ATOM 1132 O O . GLY A 1 147 ? -14.301 4.808 -10.934 1.00 93.19 147 GLY A O 1
ATOM 1133 N N . ASP A 1 148 ? -12.847 6.517 -11.003 1.00 93.38 148 ASP A N 1
ATOM 1134 C CA . ASP A 1 148 ? -11.803 5.809 -11.760 1.00 93.38 148 ASP A CA 1
ATOM 1135 C C . ASP A 1 148 ? -10.977 4.830 -10.898 1.00 93.38 148 ASP A C 1
ATOM 1137 O O . ASP A 1 148 ? -9.757 4.729 -11.013 1.00 93.38 148 ASP A O 1
ATOM 1141 N N . VAL A 1 149 ? -11.641 4.069 -10.029 1.00 95.88 149 VAL A N 1
ATOM 1142 C CA . VAL A 1 149 ? -11.006 3.156 -9.060 1.00 95.88 149 VAL A CA 1
ATOM 1143 C C . VAL A 1 149 ? -10.903 1.712 -9.540 1.00 95.88 149 VAL A C 1
ATOM 1145 O O . VAL A 1 149 ? -10.263 0.904 -8.877 1.00 95.88 149 VAL A O 1
ATOM 1148 N N . TRP A 1 150 ? -11.525 1.390 -10.674 1.00 97.00 150 TRP A N 1
ATOM 1149 C CA . TRP A 1 150 ? -11.711 0.016 -11.140 1.00 97.00 150 TRP A CA 1
ATOM 1150 C C . TRP A 1 150 ? -10.580 -0.465 -12.051 1.00 97.00 150 TRP A C 1
ATOM 1152 O O . TRP A 1 150 ? -10.089 0.300 -12.886 1.00 97.00 150 TRP A O 1
ATOM 1162 N N . MET A 1 151 ? -10.195 -1.732 -11.925 1.00 97.94 151 MET A N 1
ATOM 1163 C CA . MET A 1 151 ? -9.190 -2.396 -12.762 1.00 97.94 151 MET A CA 1
ATOM 1164 C C . MET A 1 151 ? -9.598 -3.856 -12.971 1.00 97.94 151 MET A C 1
ATOM 1166 O O . MET A 1 151 ? -10.098 -4.487 -12.038 1.00 97.94 151 MET A O 1
ATOM 1170 N N . HIS A 1 152 ? -9.452 -4.383 -14.188 1.00 98.44 152 HIS A N 1
ATOM 1171 C CA . HIS A 1 152 ? -9.856 -5.763 -14.466 1.00 98.44 152 HIS A CA 1
ATOM 1172 C C . HIS A 1 152 ? -8.806 -6.737 -13.916 1.00 98.44 152 HIS A C 1
ATOM 1174 O O . HIS A 1 152 ? -7.607 -6.465 -13.987 1.00 98.44 152 HIS A O 1
ATOM 1180 N N . VAL A 1 153 ? -9.229 -7.895 -13.404 1.00 98.38 153 VAL A N 1
ATOM 1181 C CA . VAL A 1 153 ? -8.323 -8.889 -12.795 1.00 98.38 153 VAL A CA 1
ATOM 1182 C C . VAL A 1 153 ? -7.218 -9.367 -13.744 1.00 98.38 153 VAL A C 1
ATOM 1184 O O . VAL A 1 153 ? -6.128 -9.706 -13.296 1.00 98.38 153 VAL A O 1
ATOM 1187 N N . SER A 1 154 ? -7.457 -9.340 -15.060 1.00 98.19 154 SER A N 1
ATOM 1188 C CA . SER A 1 154 ? -6.453 -9.714 -16.070 1.00 98.19 154 SER A CA 1
ATOM 1189 C C . SER A 1 154 ? -5.281 -8.738 -16.182 1.00 98.19 154 SER A C 1
ATOM 1191 O O . SER A 1 154 ? -4.309 -9.043 -16.865 1.00 98.19 154 SER A O 1
ATOM 1193 N N . GLU A 1 155 ? -5.390 -7.545 -15.598 1.00 98.31 155 GLU A N 1
ATOM 1194 C CA . GLU A 1 155 ? -4.303 -6.568 -15.576 1.00 98.31 155 GLU A CA 1
ATOM 1195 C C . GLU A 1 155 ? -3.325 -6.818 -14.409 1.00 98.31 155 GLU A C 1
ATOM 1197 O O . GLU A 1 155 ? -2.303 -6.142 -14.317 1.00 98.31 155 GLU A O 1
ATOM 1202 N N . PHE A 1 156 ? -3.614 -7.785 -13.527 1.00 98.44 156 PHE A N 1
ATOM 1203 C CA . PHE A 1 156 ? -2.753 -8.165 -12.408 1.00 98.44 156 PHE A CA 1
ATOM 1204 C C . PHE A 1 156 ? -1.860 -9.357 -12.754 1.00 98.44 156 PHE A C 1
ATOM 1206 O O . PHE A 1 156 ? -2.284 -10.308 -13.408 1.00 98.44 156 PHE A O 1
ATOM 1213 N N . ALA A 1 157 ? -0.624 -9.343 -12.255 1.00 98.06 157 ALA A N 1
ATOM 1214 C CA . ALA A 1 157 ? 0.260 -10.504 -12.324 1.00 98.06 157 ALA A CA 1
ATOM 1215 C C . ALA A 1 157 ? -0.171 -11.605 -11.341 1.00 98.06 157 ALA A C 1
ATOM 1217 O O . ALA A 1 157 ? 0.015 -12.789 -11.617 1.00 98.06 157 ALA A O 1
ATOM 1218 N N . ALA A 1 158 ? -0.734 -11.218 -10.193 1.00 97.50 158 ALA A N 1
ATOM 1219 C CA . ALA A 1 158 ? -1.322 -12.131 -9.222 1.00 97.50 158 ALA A CA 1
ATOM 1220 C C . ALA A 1 158 ? -2.351 -11.414 -8.339 1.00 97.50 158 ALA A C 1
ATOM 1222 O O . ALA A 1 158 ? -2.216 -10.222 -8.053 1.00 97.50 158 ALA A O 1
ATOM 1223 N N . ILE A 1 159 ? -3.341 -12.172 -7.868 1.00 97.69 159 ILE A N 1
ATOM 1224 C CA . ILE A 1 159 ? -4.313 -11.745 -6.859 1.00 97.69 159 ILE A CA 1
ATOM 1225 C C . ILE A 1 159 ? -4.307 -12.787 -5.741 1.00 97.69 159 ILE A C 1
ATOM 1227 O O . ILE A 1 159 ? -4.378 -13.988 -6.005 1.00 97.69 159 ILE A O 1
ATOM 1231 N N . VAL A 1 160 ? -4.174 -12.326 -4.501 1.00 95.94 160 VAL A N 1
ATOM 1232 C CA . VAL A 1 160 ? -4.114 -13.162 -3.301 1.00 95.94 160 VAL A CA 1
ATOM 1233 C C . VAL A 1 160 ? -5.392 -12.979 -2.497 1.00 95.94 160 VAL A C 1
ATOM 1235 O O . VAL A 1 160 ? -5.706 -11.875 -2.061 1.00 95.94 160 VAL A O 1
ATOM 1238 N N . GLU A 1 161 ? -6.103 -14.072 -2.253 1.00 96.00 161 GLU A N 1
ATOM 1239 C CA . GLU A 1 161 ? -7.323 -14.097 -1.444 1.00 96.00 161 GLU A CA 1
ATOM 1240 C C . GLU A 1 161 ? -7.063 -14.718 -0.064 1.00 96.00 161 GLU A C 1
ATOM 1242 O O . GLU A 1 161 ? -6.112 -15.476 0.129 1.00 96.00 161 GLU A O 1
ATOM 1247 N N . GLY A 1 162 ? -7.905 -14.389 0.920 1.00 94.00 162 GLY A N 1
ATOM 1248 C CA . GLY A 1 162 ? -7.885 -15.015 2.250 1.00 94.00 162 GLY A CA 1
ATOM 1249 C C . GLY A 1 162 ? -6.747 -14.579 3.182 1.00 94.00 162 GLY A C 1
ATOM 1250 O O . GLY A 1 162 ? -6.698 -15.024 4.326 1.00 94.00 162 GLY A O 1
ATOM 1251 N N . ALA A 1 163 ? -5.854 -13.692 2.737 1.00 92.94 163 ALA A N 1
ATOM 1252 C CA . ALA A 1 163 ? -4.785 -13.148 3.579 1.00 92.94 163 ALA A CA 1
ATOM 1253 C C . ALA A 1 163 ? -5.279 -12.079 4.573 1.00 92.94 163 ALA A C 1
ATOM 1255 O O . ALA A 1 163 ? -4.615 -11.820 5.577 1.00 92.94 163 ALA A O 1
ATOM 1256 N N . ILE A 1 164 ? -6.431 -11.457 4.303 1.00 92.00 164 ILE A N 1
ATOM 1257 C CA . ILE A 1 164 ? -7.041 -10.433 5.154 1.00 92.00 164 ILE A CA 1
ATOM 1258 C C . ILE A 1 164 ? -8.429 -10.911 5.569 1.00 92.00 164 ILE A C 1
ATOM 1260 O O . ILE A 1 164 ? -9.258 -11.272 4.735 1.00 92.00 164 ILE A O 1
ATOM 1264 N N . ALA A 1 165 ? -8.674 -10.919 6.878 1.00 90.62 165 ALA A N 1
ATOM 1265 C CA . ALA A 1 165 ? -9.970 -11.271 7.436 1.00 90.62 165 ALA A CA 1
ATOM 1266 C C . ALA A 1 165 ? -10.892 -10.039 7.503 1.00 90.62 165 ALA A C 1
ATOM 1268 O O . ALA A 1 165 ? -10.409 -8.929 7.760 1.00 90.62 165 ALA A O 1
ATOM 1269 N N . PRO A 1 166 ? -12.216 -10.223 7.369 1.00 91.06 166 PRO A N 1
ATOM 1270 C CA . PRO A 1 166 ? -13.175 -9.170 7.666 1.00 91.06 166 PRO A CA 1
ATOM 1271 C C . PRO A 1 166 ? -13.020 -8.617 9.092 1.00 91.06 166 PRO A C 1
ATOM 1273 O O . PRO A 1 166 ? -12.626 -9.314 10.043 1.00 91.06 166 PRO A O 1
ATOM 1276 N N . VAL A 1 167 ? -13.345 -7.340 9.266 1.00 88.69 167 VAL A N 1
ATOM 1277 C CA . VAL A 1 167 ? -13.503 -6.737 10.585 1.00 88.69 167 VAL A CA 1
ATOM 1278 C C . VAL A 1 167 ? -14.689 -7.395 11.284 1.00 88.69 167 VAL A C 1
ATOM 1280 O O . VAL A 1 167 ? -15.797 -7.463 10.763 1.00 88.69 167 VAL A O 1
ATOM 1283 N N . ASP A 1 168 ? -14.430 -7.888 12.493 1.00 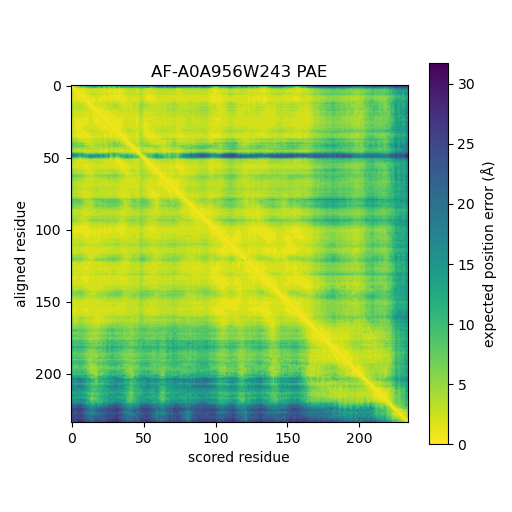89.12 168 ASP A N 1
ATOM 1284 C CA . ASP A 1 168 ? -15.430 -8.546 13.326 1.00 89.12 168 ASP A CA 1
ATOM 1285 C C . ASP A 1 168 ? -15.971 -7.525 14.326 1.00 89.12 168 ASP A C 1
ATOM 1287 O O . ASP A 1 168 ? -15.462 -7.395 15.441 1.00 89.12 168 ASP A O 1
ATOM 1291 N N . HIS A 1 169 ? -16.965 -6.749 13.893 1.00 86.19 169 HIS A N 1
ATOM 1292 C CA . HIS A 1 169 ? -17.575 -5.714 14.729 1.00 86.19 169 HIS A CA 1
ATOM 1293 C C . HIS A 1 169 ? -18.227 -6.301 15.990 1.00 86.19 169 HIS A C 1
ATOM 1295 O O . HIS A 1 169 ? -18.163 -5.683 17.053 1.00 86.19 169 HIS A O 1
ATOM 1301 N N . ALA A 1 170 ? -18.809 -7.502 15.901 1.00 87.19 170 ALA A N 1
ATOM 1302 C CA . ALA A 1 170 ? -19.441 -8.164 17.039 1.00 87.19 170 ALA A CA 1
ATOM 1303 C C . ALA A 1 170 ? -18.399 -8.555 18.097 1.00 87.19 170 ALA A C 1
ATOM 1305 O O . ALA A 1 170 ? -18.510 -8.140 19.251 1.00 87.19 170 ALA A O 1
ATOM 1306 N N . GLY A 1 171 ? -17.329 -9.246 17.696 1.00 87.94 171 GLY A N 1
ATOM 1307 C CA . GLY A 1 171 ? -16.243 -9.601 18.609 1.00 87.94 171 GLY A CA 1
ATOM 1308 C C . GLY A 1 171 ? -15.506 -8.380 19.169 1.00 87.94 171 GLY A C 1
ATOM 1309 O O . GLY A 1 171 ? -15.045 -8.391 20.311 1.00 87.94 171 GLY A O 1
ATOM 1310 N N . MET A 1 172 ? -15.418 -7.282 18.410 1.00 87.81 172 MET A N 1
ATOM 1311 C CA . MET A 1 172 ? 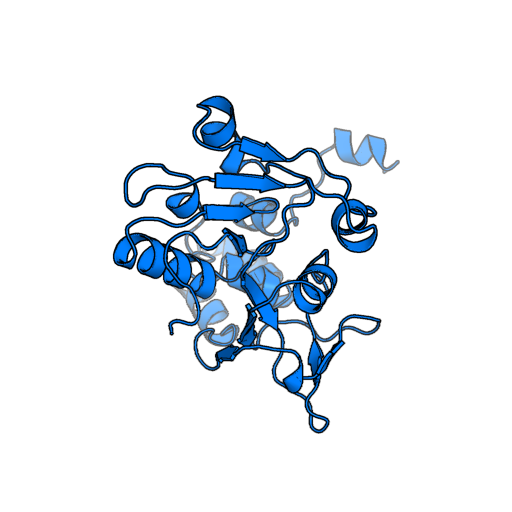-14.888 -6.015 18.925 1.00 87.81 172 MET A CA 1
ATOM 1312 C C . MET A 1 172 ? -15.781 -5.409 20.009 1.00 87.81 172 MET A C 1
ATOM 1314 O O . MET A 1 172 ? -15.267 -5.005 21.053 1.00 87.81 172 MET A O 1
ATOM 1318 N N . ARG A 1 173 ? -17.101 -5.383 19.790 1.00 90.19 173 ARG A N 1
ATOM 1319 C CA . ARG A 1 173 ? -18.081 -4.937 20.789 1.00 90.19 173 ARG A CA 1
ATOM 1320 C C . ARG A 1 173 ? -17.954 -5.747 22.076 1.00 90.19 173 ARG A C 1
ATOM 1322 O O . ARG A 1 173 ? -17.868 -5.161 23.151 1.00 90.19 173 ARG A O 1
ATOM 1329 N N . GLU A 1 174 ? -17.887 -7.072 21.968 1.00 90.69 174 GLU A N 1
ATOM 1330 C CA . GLU A 1 174 ? -17.709 -7.963 23.120 1.00 90.69 174 GLU A CA 1
ATOM 1331 C C . GLU A 1 174 ? -16.427 -7.643 23.896 1.00 90.69 174 GLU A C 1
ATOM 1333 O O . GLU A 1 174 ? -16.467 -7.486 25.116 1.00 90.69 174 GLU A O 1
ATOM 1338 N N . ARG A 1 175 ? -15.297 -7.453 23.201 1.00 89.00 175 ARG A N 1
ATOM 1339 C CA . ARG A 1 175 ? -14.023 -7.094 23.844 1.00 89.00 175 ARG A CA 1
ATOM 1340 C C . ARG A 1 175 ? -14.075 -5.749 24.559 1.00 89.00 175 ARG A C 1
ATOM 1342 O O . ARG A 1 175 ? -13.523 -5.640 25.647 1.00 89.00 175 ARG A O 1
ATOM 1349 N N . ILE A 1 176 ? -14.716 -4.737 23.974 1.00 90.25 176 ILE A N 1
ATOM 1350 C CA . ILE A 1 176 ? -14.872 -3.423 24.619 1.00 90.25 176 ILE A CA 1
ATOM 1351 C C . ILE A 1 176 ? -15.694 -3.570 25.901 1.00 90.25 176 ILE A C 1
ATOM 1353 O O . ILE A 1 176 ? -15.272 -3.118 26.963 1.00 90.25 176 ILE A O 1
ATOM 1357 N N . LEU A 1 177 ? -16.834 -4.261 25.826 1.00 91.06 177 LEU A N 1
ATOM 1358 C CA . LEU A 1 177 ? -17.692 -4.493 26.988 1.00 91.06 177 LEU A CA 1
ATOM 1359 C C . LEU A 1 177 ? -16.986 -5.300 28.087 1.00 91.06 177 LEU A C 1
ATOM 1361 O O . LEU A 1 177 ? -17.222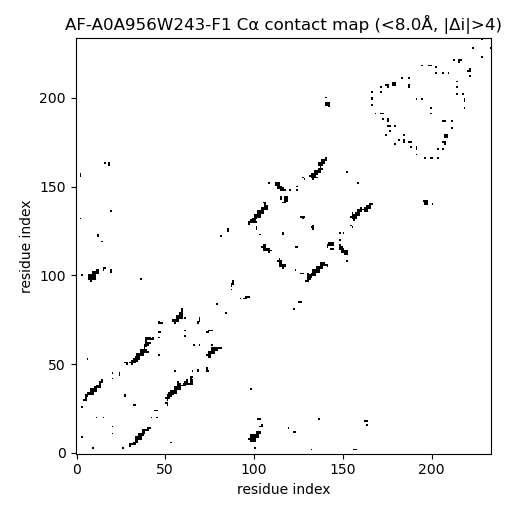 -5.055 29.268 1.00 91.06 177 LEU A O 1
ATOM 1365 N N . GLN A 1 178 ? -16.120 -6.242 27.711 1.00 92.75 178 GLN A N 1
ATOM 1366 C CA . GLN A 1 178 ? -15.425 -7.115 28.652 1.00 92.75 178 GLN A CA 1
ATOM 1367 C C . GLN A 1 178 ? -14.172 -6.480 29.272 1.00 92.75 178 GLN A C 1
ATOM 1369 O O . GLN A 1 178 ? -13.924 -6.677 30.461 1.00 92.75 178 GLN A O 1
ATOM 1374 N N . PHE A 1 179 ? -13.365 -5.766 28.484 1.00 91.12 179 PHE A N 1
ATOM 1375 C CA . PHE A 1 179 ? -12.000 -5.392 28.873 1.00 91.12 179 PHE A CA 1
ATOM 1376 C C . PHE A 1 179 ? -11.766 -3.888 29.027 1.00 91.12 179 PHE A C 1
ATOM 1378 O O . PHE A 1 179 ? -10.772 -3.512 29.644 1.00 91.12 179 PHE A O 1
ATOM 1385 N N . SER A 1 180 ? -12.636 -3.025 28.495 1.00 90.12 180 SER A N 1
ATOM 1386 C CA . SER A 1 180 ? -12.474 -1.577 28.660 1.00 90.12 180 SER A CA 1
ATOM 1387 C C . SER A 1 180 ? -13.065 -1.078 29.990 1.00 90.12 180 SER A C 1
ATOM 1389 O O . SER A 1 180 ? -14.045 -1.670 30.476 1.00 90.12 180 SER A O 1
ATOM 1391 N N . PRO A 1 181 ? -12.508 0.014 30.562 1.00 90.94 181 PRO A N 1
ATOM 1392 C CA . PRO A 1 181 ? -13.094 0.714 31.707 1.00 90.94 181 PRO A CA 1
ATOM 1393 C C . PRO A 1 181 ? -14.555 1.076 31.436 1.00 90.94 181 PRO A C 1
ATOM 1395 O O . PRO A 1 181 ? -14.894 1.448 30.312 1.00 90.94 181 PRO A O 1
ATOM 1398 N N . GLU A 1 182 ? -15.425 0.930 32.435 1.00 90.75 182 GLU A N 1
ATOM 1399 C CA . GLU A 1 182 ? -16.878 1.049 32.258 1.00 90.75 182 GLU A CA 1
ATOM 1400 C C . GLU A 1 182 ? -17.286 2.434 31.747 1.00 90.75 182 GLU A C 1
ATOM 1402 O O . GLU A 1 182 ? -18.106 2.538 30.836 1.00 90.75 182 GLU A O 1
ATOM 1407 N N . GLU A 1 183 ? -16.619 3.468 32.252 1.00 92.00 183 GLU A N 1
ATOM 1408 C CA . GLU A 1 183 ? -16.761 4.868 31.868 1.00 92.00 183 GLU A CA 1
ATOM 1409 C C . GLU A 1 183 ? -16.351 5.170 30.415 1.00 92.00 183 GLU A C 1
ATOM 1411 O O . GLU A 1 183 ? -16.795 6.165 29.852 1.00 92.00 183 GLU A O 1
ATOM 1416 N N . GLU A 1 184 ? -15.549 4.310 29.777 1.00 90.25 184 GLU A N 1
ATOM 1417 C CA . GLU A 1 184 ? -15.073 4.500 28.398 1.00 90.25 184 GLU A CA 1
ATOM 1418 C C . GLU A 1 184 ? -15.834 3.650 27.366 1.00 90.25 184 GLU A C 1
ATOM 1420 O O . GLU A 1 184 ? -15.652 3.825 26.157 1.00 90.25 184 GLU A O 1
ATOM 1425 N N . ARG A 1 185 ? -16.664 2.695 27.808 1.00 91.56 185 ARG A N 1
ATOM 1426 C CA . ARG A 1 185 ? -17.297 1.704 26.918 1.00 91.56 185 ARG A CA 1
ATOM 1427 C C . ARG A 1 185 ? -18.205 2.343 25.882 1.00 91.56 185 ARG A C 1
ATOM 1429 O O . ARG A 1 185 ? -18.096 2.002 24.709 1.00 91.56 185 ARG A O 1
ATOM 1436 N N . GLU A 1 186 ? -19.094 3.238 26.307 1.00 91.25 186 GLU A N 1
ATOM 1437 C CA . GLU A 1 186 ? -20.053 3.895 25.410 1.00 91.25 186 GLU A CA 1
ATOM 1438 C C . GLU A 1 186 ? -19.325 4.637 24.286 1.00 91.25 186 GLU A C 1
ATOM 1440 O O . GLU A 1 186 ? -19.634 4.462 23.109 1.00 91.25 186 GLU A O 1
ATOM 1445 N N . GLU A 1 187 ? -18.280 5.380 24.643 1.00 88.19 187 GLU A N 1
ATOM 1446 C CA . GLU A 1 187 ? -17.492 6.139 23.684 1.00 88.19 187 GLU A CA 1
ATOM 1447 C C . GLU A 1 187 ? -16.729 5.227 22.712 1.00 88.19 187 GLU A C 1
ATOM 1449 O O . GLU A 1 187 ? -16.787 5.422 21.496 1.00 88.19 187 GLU A O 1
ATOM 1454 N N . ARG A 1 188 ? -16.061 4.181 23.218 1.00 88.94 188 ARG A N 1
ATOM 1455 C CA . ARG A 1 188 ? -15.350 3.203 22.375 1.00 88.94 188 ARG A CA 1
ATOM 1456 C C . ARG A 1 188 ? -16.295 2.480 21.415 1.00 88.94 188 ARG A C 1
ATOM 1458 O O . ARG A 1 188 ? -15.917 2.224 20.272 1.00 88.94 188 ARG A O 1
ATOM 1465 N N . LEU A 1 189 ? -17.516 2.164 21.850 1.00 90.56 189 LEU A N 1
ATOM 1466 C CA . LEU A 1 189 ? -18.543 1.584 20.983 1.00 90.56 189 LEU A CA 1
ATOM 1467 C C . LEU A 1 189 ? -18.989 2.570 19.902 1.00 90.56 189 LEU A C 1
ATOM 1469 O O . LEU A 1 189 ? -19.039 2.185 18.736 1.00 90.56 189 LEU A O 1
ATOM 1473 N N . GLY A 1 190 ? -19.210 3.838 20.258 1.00 88.00 190 GLY A N 1
ATOM 1474 C CA . GLY A 1 190 ? -19.529 4.889 19.291 1.00 88.00 190 GLY A CA 1
ATOM 1475 C C . GLY A 1 190 ? -18.461 5.031 18.202 1.00 88.00 190 GLY A C 1
ATOM 1476 O O . GLY A 1 190 ? -18.790 5.148 17.022 1.00 88.00 190 GLY A O 1
ATOM 1477 N N . ILE A 1 191 ? -17.177 4.928 18.565 1.00 87.44 191 ILE A N 1
ATOM 1478 C CA . ILE A 1 191 ? -16.066 4.927 17.598 1.00 87.44 191 ILE A CA 1
ATOM 1479 C C . ILE A 1 191 ? -16.175 3.734 16.637 1.00 87.44 191 ILE A C 1
ATOM 1481 O O . ILE A 1 191 ? -16.064 3.911 15.424 1.00 87.44 191 ILE A O 1
ATOM 1485 N N . VAL A 1 192 ? -16.411 2.520 17.146 1.00 86.75 192 VAL A N 1
ATOM 1486 C CA . VAL A 1 192 ? -16.536 1.310 16.309 1.00 86.75 192 VAL A CA 1
ATOM 1487 C C . VAL A 1 192 ? -17.730 1.383 15.357 1.00 86.75 192 VAL A C 1
ATOM 1489 O O . VAL A 1 192 ? -17.643 0.879 14.241 1.00 86.75 192 VAL A O 1
ATOM 1492 N N . GLU A 1 193 ? -18.833 1.989 15.789 1.00 86.12 193 GLU A N 1
ATOM 1493 C CA . GLU A 1 193 ? -20.066 2.105 15.002 1.00 86.12 193 GLU A CA 1
ATOM 1494 C C . GLU A 1 193 ? -19.978 3.185 13.910 1.00 86.12 193 GLU A C 1
ATOM 1496 O O . GLU A 1 193 ? -20.637 3.068 12.879 1.00 86.12 193 GLU A O 1
ATOM 1501 N N . THR A 1 194 ? -19.153 4.217 14.106 1.00 84.44 194 THR A N 1
ATOM 1502 C CA . THR A 1 194 ? -19.041 5.367 13.187 1.00 84.44 194 THR A CA 1
ATOM 1503 C C . THR A 1 194 ? -17.817 5.327 12.269 1.00 84.44 194 THR A C 1
ATOM 1505 O O . THR A 1 194 ? -17.734 6.106 11.319 1.00 84.44 194 THR A O 1
ATOM 1508 N N . THR A 1 195 ? -16.870 4.422 12.516 1.00 85.19 195 THR A N 1
ATOM 1509 C CA . THR A 1 195 ? -15.630 4.298 11.735 1.00 85.19 195 THR A CA 1
ATOM 1510 C C . THR A 1 195 ? -15.761 3.211 10.669 1.00 85.19 195 THR A C 1
ATOM 1512 O O . THR A 1 195 ? -16.274 2.126 10.938 1.00 85.19 195 THR A O 1
ATOM 1515 N N . SER A 1 196 ? -15.258 3.470 9.458 1.00 82.56 196 SER A N 1
ATOM 1516 C CA . SER A 1 196 ? -15.261 2.480 8.374 1.00 82.56 196 SER A CA 1
ATOM 1517 C C . SER A 1 196 ? -14.456 1.224 8.737 1.00 82.56 196 SER A C 1
ATOM 1519 O O . SER A 1 196 ? -13.495 1.279 9.509 1.00 82.56 196 SER A O 1
ATOM 1521 N N . ALA A 1 197 ? -14.816 0.086 8.134 1.00 83.19 197 ALA 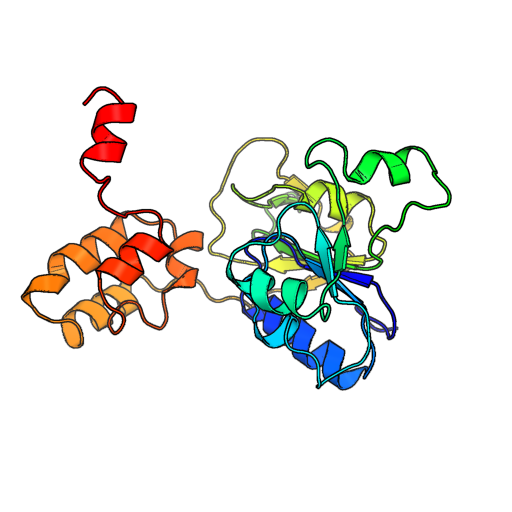A N 1
ATOM 1522 C CA . ALA A 1 197 ? -14.120 -1.183 8.342 1.00 83.19 197 ALA A CA 1
ATOM 1523 C C . ALA A 1 197 ? -12.618 -1.087 7.991 1.00 83.19 197 ALA A C 1
ATOM 1525 O O . ALA A 1 197 ? -11.770 -1.568 8.739 1.00 83.19 197 ALA A O 1
ATOM 1526 N N . GLU A 1 198 ? -12.271 -0.408 6.894 1.00 78.38 198 GLU A N 1
ATOM 1527 C CA . GLU A 1 198 ? -10.878 -0.198 6.475 1.00 78.38 198 GLU A CA 1
ATOM 1528 C C . GLU A 1 198 ? -10.069 0.573 7.531 1.00 78.38 198 GLU A C 1
ATOM 1530 O O . GLU A 1 198 ? -8.961 0.173 7.894 1.00 78.38 198 GLU A O 1
ATOM 1535 N N . THR A 1 199 ? -10.625 1.657 8.078 1.00 78.88 199 THR A N 1
ATOM 1536 C CA . THR A 1 199 ? -9.921 2.483 9.064 1.00 78.88 199 THR A CA 1
ATOM 1537 C C . THR A 1 199 ? -9.872 1.803 10.432 1.00 78.88 199 THR A C 1
ATOM 1539 O O . THR A 1 199 ? -8.832 1.813 11.091 1.00 78.88 199 THR A O 1
ATOM 1542 N N . ILE A 1 200 ? -10.953 1.149 10.864 1.00 82.75 200 ILE A N 1
ATOM 1543 C CA . ILE A 1 200 ? -10.987 0.480 12.169 1.00 82.75 200 ILE A CA 1
ATOM 1544 C C . ILE A 1 200 ? -10.098 -0.776 12.200 1.00 82.75 200 ILE A C 1
ATOM 1546 O O . ILE A 1 200 ? -9.544 -1.115 13.251 1.00 82.75 200 ILE A O 1
ATOM 1550 N N . ALA A 1 201 ? -9.879 -1.434 11.051 1.00 77.75 201 ALA A N 1
ATOM 1551 C CA . ALA A 1 201 ? -8.952 -2.560 10.922 1.00 77.75 201 ALA A CA 1
ATOM 1552 C C . ALA A 1 201 ? -7.530 -2.211 11.398 1.00 77.75 201 ALA A C 1
ATOM 1554 O O . ALA A 1 201 ? -6.816 -3.088 11.887 1.00 77.75 201 ALA A O 1
ATOM 1555 N N . LEU A 1 202 ? -7.147 -0.930 11.337 1.00 72.69 202 LEU A N 1
ATOM 1556 C CA . LEU A 1 202 ? -5.841 -0.425 11.766 1.00 72.69 202 LEU A CA 1
ATOM 1557 C C . LEU A 1 202 ? -5.602 -0.538 13.276 1.00 72.69 202 LEU A C 1
ATOM 1559 O O . LEU A 1 202 ? -4.461 -0.681 13.706 1.00 72.69 202 LEU A O 1
ATOM 1563 N N . VAL A 1 203 ? -6.665 -0.474 14.081 1.00 75.31 203 VAL A N 1
ATOM 1564 C CA . VAL A 1 203 ? -6.589 -0.470 15.554 1.00 75.31 203 VAL A CA 1
ATOM 1565 C C . VAL A 1 203 ? -7.313 -1.659 16.190 1.00 75.31 203 VAL A C 1
ATOM 1567 O O . VAL A 1 203 ? -7.240 -1.851 17.407 1.00 75.31 203 VAL A O 1
ATOM 1570 N N . LYS A 1 204 ? -7.975 -2.496 15.377 1.00 74.75 204 LYS A N 1
ATOM 1571 C CA . LYS A 1 204 ? -8.787 -3.653 15.795 1.00 74.75 204 LYS A CA 1
ATOM 1572 C C . LYS A 1 204 ? -8.159 -4.504 16.912 1.00 74.75 204 LYS A C 1
ATOM 1574 O O . LYS A 1 204 ? -8.886 -4.825 17.855 1.00 74.75 204 LYS A O 1
ATOM 1579 N N . PRO A 1 205 ? -6.865 -4.895 16.872 1.00 69.69 205 PRO A N 1
ATOM 1580 C CA . PRO A 1 205 ? -6.315 -5.796 17.888 1.00 69.69 205 PRO A CA 1
ATOM 1581 C C . PRO A 1 205 ? -6.253 -5.170 19.284 1.00 69.69 205 PRO A C 1
ATOM 1583 O O . PRO A 1 205 ? -6.341 -5.891 20.274 1.00 69.69 205 PRO A O 1
ATOM 1586 N N . LEU A 1 206 ? -6.127 -3.843 19.366 1.00 78.31 206 LEU A N 1
ATOM 1587 C CA . LEU A 1 206 ? -5.792 -3.133 20.598 1.00 78.31 206 LEU A CA 1
ATOM 1588 C C . LEU A 1 206 ? -6.855 -2.130 21.045 1.00 78.31 206 LEU A C 1
ATOM 1590 O O . LEU A 1 206 ? -6.692 -1.533 22.102 1.00 78.31 206 LEU A O 1
ATOM 1594 N N . ILE A 1 207 ? -7.961 -1.978 20.311 1.00 79.81 207 ILE A N 1
ATOM 1595 C CA . ILE A 1 207 ? -8.987 -0.951 20.566 1.00 79.81 207 ILE A CA 1
ATOM 1596 C C . ILE A 1 207 ? -9.556 -0.938 21.993 1.00 79.81 207 ILE A C 1
ATOM 1598 O O . ILE A 1 207 ? -10.087 0.075 22.421 1.00 79.81 207 ILE A O 1
ATOM 1602 N N . HIS A 1 208 ? -9.465 -2.042 22.733 1.00 77.44 208 HIS A N 1
ATOM 1603 C CA . HIS A 1 208 ? -9.925 -2.148 24.120 1.00 77.44 208 HIS A CA 1
ATOM 1604 C C . HIS A 1 208 ? -8.840 -1.782 25.149 1.00 77.44 208 HIS A C 1
ATOM 1606 O O . HIS A 1 208 ? -9.176 -1.507 26.296 1.00 77.44 208 HIS A O 1
ATOM 1612 N N . ALA A 1 209 ? -7.567 -1.802 24.742 1.00 77.69 209 ALA A N 1
ATOM 1613 C CA . ALA A 1 209 ? -6.389 -1.744 25.607 1.00 77.69 209 ALA A CA 1
ATOM 1614 C C . ALA A 1 209 ? -5.532 -0.480 25.419 1.00 77.69 209 ALA A C 1
ATOM 1616 O O . ALA A 1 209 ? -4.755 -0.145 26.310 1.00 77.69 209 ALA A O 1
ATOM 1617 N N . ILE A 1 210 ? -5.639 0.221 24.284 1.00 81.94 210 ILE A N 1
ATOM 1618 C CA . ILE A 1 210 ? -4.923 1.492 24.083 1.00 81.94 210 ILE A CA 1
ATOM 1619 C C . ILE A 1 210 ? -5.719 2.683 24.637 1.00 81.94 210 ILE A C 1
ATOM 1621 O O . ILE A 1 210 ? -6.957 2.658 24.583 1.00 81.94 210 ILE A O 1
ATOM 1625 N N . PRO A 1 211 ? -5.035 3.729 25.146 1.00 84.06 211 PRO A N 1
ATOM 1626 C CA . PRO A 1 211 ? -5.671 4.961 25.604 1.00 84.06 211 PRO A CA 1
ATOM 1627 C C . PRO A 1 211 ? -6.626 5.549 24.562 1.00 84.06 211 PRO A C 1
ATOM 1629 O O . PRO A 1 211 ? -6.355 5.519 23.360 1.00 84.06 211 PRO A O 1
ATOM 1632 N N . LEU A 1 212 ? -7.768 6.052 25.021 1.00 81.50 212 LEU A N 1
ATOM 1633 C CA . LEU A 1 212 ? -8.863 6.494 24.158 1.00 81.50 212 LEU A CA 1
ATOM 1634 C C . LEU A 1 212 ? -8.494 7.715 23.301 1.00 81.50 212 LEU A C 1
ATOM 1636 O O . LEU A 1 212 ? -8.890 7.814 22.139 1.00 81.50 212 LEU A O 1
ATOM 1640 N N . ASP A 1 213 ? -7.658 8.606 23.833 1.00 82.44 213 ASP A N 1
ATOM 1641 C CA . ASP A 1 213 ? -7.079 9.731 23.096 1.00 82.44 213 ASP A CA 1
ATOM 1642 C C . ASP A 1 213 ? -6.197 9.253 21.933 1.00 82.44 213 ASP A C 1
ATOM 1644 O O . ASP A 1 213 ? -6.248 9.815 20.837 1.00 82.44 213 ASP A O 1
ATOM 1648 N N . LEU A 1 214 ? -5.437 8.174 22.140 1.00 79.50 214 LEU A N 1
ATOM 1649 C CA . LEU A 1 214 ? -4.604 7.573 21.107 1.00 79.50 214 LEU A CA 1
ATOM 1650 C C . LEU A 1 214 ? -5.450 6.881 20.031 1.00 79.50 214 LEU A C 1
ATOM 1652 O O . LEU A 1 214 ? -5.120 6.996 18.850 1.00 79.50 214 LEU A O 1
ATOM 1656 N N . VAL A 1 215 ? -6.556 6.222 20.407 1.00 81.25 215 VAL A N 1
ATOM 1657 C CA . VAL A 1 215 ? -7.543 5.694 19.442 1.00 81.25 215 VAL A CA 1
ATOM 1658 C C . VAL A 1 215 ? -8.053 6.833 18.564 1.00 81.25 215 VAL A C 1
ATOM 1660 O O . VAL A 1 215 ? -7.935 6.761 17.343 1.00 81.25 215 VAL A O 1
ATOM 1663 N N . ARG A 1 216 ? -8.543 7.918 19.175 1.00 79.69 216 ARG A N 1
ATOM 1664 C CA . ARG A 1 216 ? -9.061 9.090 18.457 1.00 79.69 216 ARG A CA 1
ATOM 1665 C C . ARG A 1 216 ? -8.028 9.690 17.512 1.00 79.69 216 ARG A C 1
ATOM 1667 O O . ARG A 1 216 ? -8.332 9.879 16.340 1.00 79.69 216 ARG A O 1
ATOM 1674 N N . ARG A 1 217 ? -6.802 9.937 17.984 1.00 77.06 217 ARG A N 1
ATOM 1675 C CA . ARG A 1 217 ? -5.709 10.471 17.149 1.00 77.06 217 ARG A CA 1
ATOM 1676 C C . ARG A 1 217 ? -5.407 9.571 15.960 1.00 77.06 217 ARG A C 1
ATOM 1678 O O . ARG A 1 217 ? -5.310 10.050 14.837 1.00 77.06 217 ARG A O 1
ATOM 1685 N N . THR A 1 218 ? -5.316 8.264 16.198 1.00 74.31 218 THR A N 1
ATOM 1686 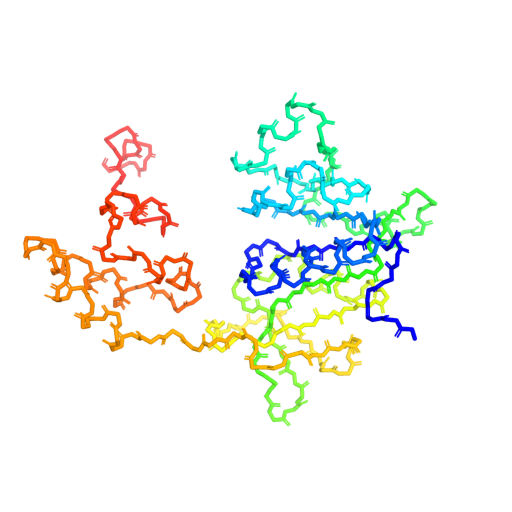C CA . THR A 1 218 ? -5.014 7.282 15.146 1.00 74.31 218 THR A CA 1
ATOM 1687 C C . THR A 1 218 ? -6.110 7.227 14.081 1.00 74.31 218 THR A C 1
ATOM 1689 O O . THR A 1 218 ? -5.817 6.994 12.911 1.00 74.31 218 THR A O 1
ATOM 1692 N N . LEU A 1 219 ? -7.364 7.462 14.474 1.00 78.81 219 LEU A N 1
ATOM 1693 C CA . LEU A 1 219 ? -8.524 7.463 13.581 1.00 78.81 219 LEU A CA 1
ATOM 1694 C C . LEU A 1 219 ? -8.875 8.857 13.027 1.00 78.81 219 LEU A C 1
ATOM 1696 O O . LEU A 1 219 ? -9.866 8.983 12.314 1.00 78.81 219 LEU A O 1
ATOM 1700 N N . GLY A 1 220 ? -8.102 9.903 13.348 1.00 72.62 220 GLY A N 1
ATOM 1701 C CA . GLY A 1 220 ? -8.399 11.279 12.932 1.00 72.62 220 GLY A CA 1
ATOM 1702 C C . GLY A 1 220 ? -9.654 11.881 13.583 1.00 72.62 220 GLY A C 1
ATOM 1703 O O . GLY A 1 220 ? -10.243 12.806 13.040 1.00 72.62 220 GLY A O 1
ATOM 1704 N N . GLN A 1 221 ? -10.074 11.353 14.735 1.00 75.31 221 GLN A N 1
ATOM 1705 C CA . GLN A 1 221 ? -11.249 11.775 15.513 1.00 75.31 221 GLN A CA 1
ATOM 1706 C C . GLN A 1 221 ? -10.857 12.547 16.784 1.00 75.31 221 GLN A C 1
ATOM 1708 O O . GLN A 1 221 ? -11.553 12.501 17.802 1.00 75.31 221 GLN A O 1
ATOM 1713 N N . SER A 1 222 ? -9.695 13.203 16.782 1.00 74.12 222 SER A N 1
ATOM 1714 C CA . SER A 1 222 ? -9.294 14.052 17.903 1.00 74.12 222 SER A CA 1
ATOM 1715 C C . SER A 1 222 ? -10.221 15.264 18.025 1.00 74.12 222 SER A C 1
ATOM 1717 O O . SER A 1 222 ? -10.614 15.820 17.000 1.00 74.12 222 SER A O 1
ATOM 1719 N N . PRO A 1 223 ? -10.576 15.687 19.254 1.00 68.25 223 PRO A N 1
ATOM 1720 C CA . PRO A 1 223 ? -11.247 16.966 19.445 1.00 68.25 223 PRO A CA 1
ATOM 1721 C C . PRO A 1 223 ? -10.355 18.074 18.885 1.00 68.25 223 PRO A C 1
ATOM 1723 O O . PRO A 1 223 ? -9.159 18.070 19.181 1.00 68.25 223 PRO A O 1
ATOM 1726 N N . MET A 1 224 ? -10.930 18.992 18.105 1.00 64.81 224 MET A N 1
ATOM 1727 C CA . MET A 1 224 ? -10.210 20.200 17.704 1.00 64.81 224 MET A CA 1
ATOM 1728 C C . MET A 1 224 ? -9.923 21.038 18.946 1.00 64.81 224 MET A C 1
ATOM 1730 O O . MET A 1 224 ? -10.804 21.195 19.801 1.00 64.81 224 MET A O 1
ATOM 1734 N N . ASP A 1 225 ? -8.707 21.556 19.065 1.00 74.38 225 ASP A N 1
ATOM 1735 C CA . ASP A 1 225 ? -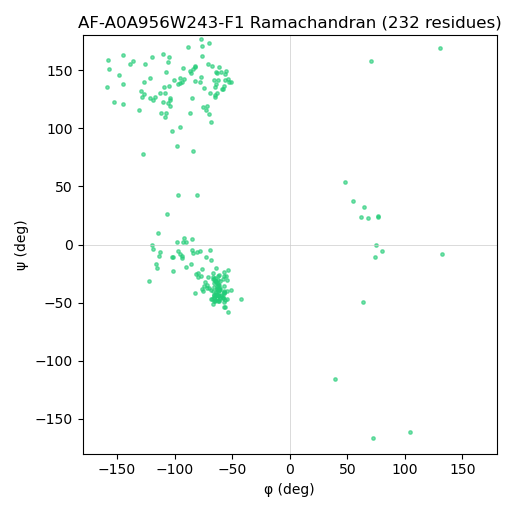8.381 22.470 20.153 1.00 74.38 225 ASP A CA 1
ATOM 1736 C C . ASP A 1 225 ? -8.944 23.886 19.906 1.00 74.38 225 ASP A C 1
ATOM 1738 O O . ASP A 1 225 ? -9.490 24.210 18.850 1.00 74.38 225 ASP A O 1
ATOM 1742 N N . THR A 1 226 ? -8.869 24.745 20.923 1.00 69.44 226 THR A N 1
ATOM 1743 C CA . THR A 1 226 ? -9.408 26.114 20.860 1.00 69.44 226 THR A CA 1
ATOM 1744 C C . THR A 1 226 ? -8.698 27.005 19.832 1.00 69.44 226 THR A C 1
ATOM 1746 O O . THR A 1 226 ? -9.321 27.927 19.309 1.00 69.44 226 THR A O 1
ATOM 1749 N N . GLU A 1 227 ? -7.414 26.765 19.549 1.00 70.81 227 GLU A N 1
ATOM 1750 C CA . GLU A 1 227 ? -6.673 27.505 18.517 1.00 70.81 227 GLU A CA 1
ATOM 1751 C C . GLU A 1 227 ? -7.070 27.023 17.115 1.00 70.81 227 GLU A C 1
ATOM 1753 O O . GLU A 1 227 ? -7.258 27.840 16.213 1.00 70.81 227 GLU A O 1
ATOM 1758 N N . GLU A 1 228 ? -7.293 25.720 16.940 1.00 68.12 228 GLU A N 1
ATOM 1759 C CA . GLU A 1 228 ? -7.819 25.114 15.716 1.00 68.12 228 GLU A CA 1
ATOM 1760 C C . GLU A 1 228 ? -9.248 25.598 15.419 1.00 68.12 228 GLU A C 1
ATOM 1762 O O . GLU A 1 228 ? -9.554 25.981 14.286 1.00 68.12 228 GLU A O 1
ATOM 1767 N N . LEU A 1 229 ? -10.108 25.681 16.441 1.00 66.38 229 LEU A N 1
ATOM 1768 C CA . LEU A 1 229 ? -11.464 26.235 16.327 1.00 66.38 229 LEU A CA 1
ATOM 1769 C C . LEU A 1 229 ? -11.449 27.697 15.863 1.00 66.38 229 LEU A C 1
ATOM 1771 O O . LEU A 1 229 ? -12.171 28.050 14.923 1.00 66.38 229 LEU A O 1
ATOM 1775 N N . ALA A 1 230 ? -10.540 28.507 16.416 1.00 74.00 230 ALA A N 1
ATOM 1776 C CA . ALA A 1 230 ? -10.373 29.907 16.033 1.00 74.00 230 ALA A CA 1
ATOM 1777 C C . ALA A 1 230 ? -9.992 30.083 14.549 1.00 74.00 230 ALA A C 1
ATOM 1779 O O . ALA A 1 230 ? -10.410 31.058 13.921 1.00 74.00 230 ALA A O 1
ATOM 1780 N N . ILE A 1 231 ? -9.253 29.133 13.959 1.00 72.44 231 ILE A N 1
ATOM 1781 C CA . ILE A 1 231 ? -8.923 29.130 12.522 1.00 72.44 231 ILE A CA 1
ATOM 1782 C C . ILE A 1 231 ? -10.158 28.795 11.671 1.00 72.44 231 ILE A C 1
ATOM 1784 O O . ILE A 1 231 ? -10.324 29.342 10.579 1.00 72.44 231 ILE A O 1
ATOM 1788 N N . THR A 1 232 ? -11.045 27.928 12.165 1.00 68.12 232 THR A N 1
ATOM 1789 C CA . THR A 1 232 ? -12.283 27.537 11.462 1.00 68.12 232 THR A CA 1
ATOM 1790 C C . THR A 1 232 ? -13.431 28.543 11.603 1.00 68.12 232 THR A C 1
ATOM 1792 O O . THR A 1 232 ? -14.448 28.404 10.924 1.00 68.12 232 THR A O 1
ATOM 1795 N N . GLY A 1 233 ? -13.261 29.585 12.423 1.00 57.03 233 GLY A N 1
ATOM 1796 C CA . GLY A 1 233 ? -14.274 30.619 12.646 1.00 57.03 233 GLY A CA 1
ATOM 1797 C C . GLY A 1 233 ? -15.415 30.185 13.573 1.00 57.03 233 GLY A C 1
ATOM 1798 O O . GLY A 1 233 ? -16.513 30.740 13.470 1.00 57.03 233 GLY A O 1
ATOM 1799 N N . HIS A 1 234 ? -15.159 29.206 14.446 1.00 50.59 234 HIS A N 1
ATOM 1800 C CA . HIS A 1 234 ? -16.078 28.722 15.477 1.00 50.59 234 HIS A CA 1
ATOM 1801 C C . HIS A 1 234 ? -15.603 29.093 16.881 1.00 50.59 234 HIS A C 1
ATOM 1803 O O . HIS A 1 234 ? -14.378 29.057 17.126 1.00 50.59 234 HIS A O 1
#

Secondary structure (DSSP, 8-state):
--SS-TT-EEEEPTT--HHHHHHHHHHHHHHSB-EEEESS---HHHHSSSSSBS-EEEES---GGGHHHHHTTSSEEE---TTTTTHHHHTT-TT----SEEEEEEPPP-TTSEEE--TT-TTHHHHHTTSSEEEEEE-TTPPP--STTEEEGGG-SEEE-SSSPPP-HHHHHHHHHHHS-HHHHHHHHHHHHHS-HHHHTTTTTTTTTS-HHHHHHHTT-PPPPHHHHHHHT-

Foldseek 3Di:
DDLDAAAFEEEEEPLHDVLLVVVVLVVQLVRQHYEYEYEQDPNLSVLDDDRHHYAAEYEPHQHPSRVVSVVVVVHHYDDDDLVCLCVCVVVVPPPDDQTQEYEAEWADADPQQKIFRAPRQRCLVVNLQPHNAYEYEHENQGDDDDDPGIDGNVSHNYYHYPSYDFQDLPVLLVLLVVQADPVCSVVLNVCSVPAGRSQVSVCSVCSRPDDPQVVCVSSVNHDQDPVSVVVVVD

Sequence (234 aa):
MGLIDRGDLVALTILAPGALSTALQKRAEELGELNIRFLAPRELNLLSGGSWEGEREIEIFIGDTARPSHDAHDSTYLPNTFMLGMKAFDAGRPEARMPDVLLTPCSAPNDAGYVHFGPHMWTRKSYAKRVKKPIAVVDPNITDVHGDVWMHVSEFAAIVEGAIAPVDHAGMRERILQFSPEEEREERLGIVETTSAETIALVKPLIHAIPLDLVRRTLGQSPMDTEELAITGH

Mean predicted aligned error: 6.37 Å

Nearest PDB structures (foldseek):
  2oas-assembly1_A  TM=7.940E-01  e=6.130E-11  Shewanella oneidensis MR-1
  3qdq-assembly1_A  TM=8.055E-01  e=2.061E-09  Clostridium aminobutyricum
  4n8i-assembly1_A  TM=7.038E-01  e=1.677E-08  Yersinia pestis
  3eh7-assembly1_A-2  TM=6.983E-01  e=2.861E-07  Porphyromonas gingivalis
  3d3u-assembly1_A  TM=6.237E-01  e=1.544E-07  Porphyromonas gingivalis W83

=== Feature glossary ===
Annotated list of the representations used here:

Nearest PDB structures. The Foldseek neighbor list gives the closest experimentally determined structures in the PDB, ranked by structural al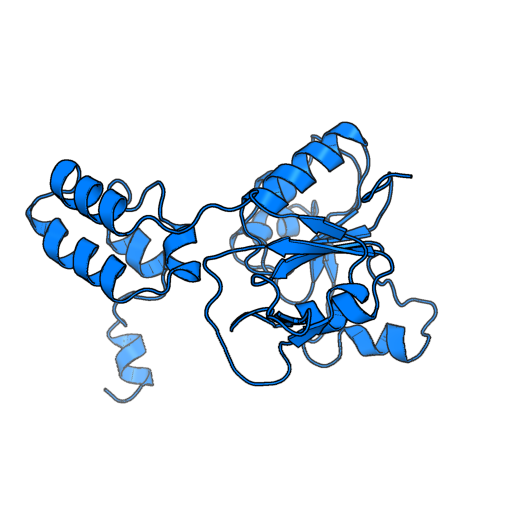ignment. TM-score near 1 means near-identical fold; near 0.3 means only rough topology match. This is how one finds what a novel AlphaFold prediction most resembles in the solved-structure universe.

Foldseek 3Di. Foldseek's 3Di representation compresses backbone geometry into a per-residue letter drawn from a learned twenty-state alphabet. It captures the tertiary interaction pattern around each residue — which residues are packed against it in space, regardless of where they are in sequence.

Radius of gyration, Cα contacts, bounding box. Radius of gyration (Rg) is the root-mean-square distance of Cα atoms from their centroid — a single number for overall size and compactness. A globular domain of N residues has Rg ≈ 2.2·N^0.38 Å; an extended or disordered chain has a much larger Rg. The Cα contact count is the number of residue pairs whose Cα atoms are within 8 Å and are more than four positions apart in sequence — a standard proxy for tertiary packing density. The bounding box is the smallest axis-aligned box enclosing all Cα atoms.

InterPro / GO / CATH / organism. The annotation block draws on four external resources. InterPro: which protein families and domains the sequence belongs to. GO: standardized terms for what the protein does, what process it participates in, and where in the cell it acts. CATH: which structural fold it has in the CATH hierarchy. Organism: the species of origin.

mmCIF coordinates. The mmCIF block holds the 3D Cartesian coordinates of each backbone atom (N, Cα, C, O) in ångströms. mmCIF is the PDB's canonical archive format — a tagged-loop text representation of the atomic model.

pLDDT. pLDDT is the predicted lDDT-Cα score: AlphaFold's confidence that the local environment of each residue (all inter-atomic distances within 15 Å) is correctly placed. It is a per-residue number between 0 and 100, with higher meaning more reliable.

Backbone torsions (φ/ψ). φ (phi) and ψ (psi) are the two rotatable backbone dihedrals per residue: φ is the C(i-1)–N–Cα–C torsion, ψ is the N–Cα–C–N(i+1) torsion, both in degrees on (−180°, 180°]. α-helical residues cluster near (−60°, −45°); β-strand residues near (−120°, +130°). A Ramachandran plot is simply a scatter of (φ, ψ) for every residue.

B-factor. For experimental (PDB) structures, the B-factor (temperature factor) quantifies the positional spread of each atom in the crystal — a combination of thermal vibration and static disorder — in units of Å². High B-factors mark flexible loops or poorly resolved regions; low B-factors mark the rigid, well-ordered core.

Secondary structure (3-state, P-SEA). SS3 is a coarse helix/strand/coil call (letters a/b/c) made by the P-SEA algorithm from inter-Cα distances and dihedrals. It is less detailed than DSSP but needs only Cα positions.

Predicted aligned error. Predicted aligned error is AlphaFold's pairwise confidence. Unlike pLDDT (per-residue), PAE is per-residue-pair and captures whether two parts of the structure are correctly placed relative to each other. Units are ångströms of expected positional error.

Solvent-accessible surface area. Solvent-accessible surface area (SASA) is the area in Å² traced out by the centre of a 1.4 Å probe sphere (a water molecule) rolled over the protein's van der Waals surface (Shrake–Rupley / Lee–Richards construction). Buried residues have near-zero SASA; fully exposed residues can exceed 200 Å². The total SASA scales roughly with the number of surface residues.

Secondary structure (8-state, DSSP). The SS8 string is DSSP's per-residue secondary-structure call. α-helix (H) means an i→i+4 H-bond ladder; β-strand (E) means the residue participates in a β-sheet; 3₁₀ (G) and π (I) are tighter and wider helices; T/S are turns/bends; '-' is loop.

Rendered structure images. Structure images are PyMOL renders from six orthogonal camera directions. Cartoon representation draws helices as coils and strands as arrows; sticks shows the backbone as bonds; surface shows the solvent-excluded envelope. Rainbow coloring maps sequence position to hue (blue→red, N→C); chain coloring assigns a distinct color per polypeptide.

Sequence. The amino-acid sequence is the protein's primary structure: the linear order of residues from the N-terminus to the C-terminus, written in one-letter code. Everything else here — the 3D coordinates, the secondary structure, the domain annotations — is ultimately a consequence of this string.

Contact-map, Ramachandran, and PAE plots. Three diagnostic plots accompany the record. The Cα contact map visualizes the tertiary structure as a 2D adjacency matrix (8 Å cutoff, sequence-local contacts suppressed). The Ramachandran plot shows the distribution of backbone (φ, ψ) torsions, with points in the α and β basins reflecting secondary structure content. The PAE plot shows AlphaFold's inter-residue confidence as a color matrix.